Protein AF-0000000071586571 (afdb_homodimer)

Foldseek 3Di:
DPPPPDPPPPPPPPPDDDDPPPPPPPPPVCPCVVDDDPVNVPPDDDDDQDDVPHGPDPPPDWDWDADPQRWIWTAQPWIKTAHWDADPQKIAGQDIDIDDDDDPDVVSVVVVVVVNVDRNVIWGWDADPQWIWTDDPPDIDIDGDDDDDD/DPPPPDDPPPPDPPPDDPDPPPPPPPPPVPPCVVDDDPVNVPPDDDDDQDDVNHGPDPPPDWDWDADPQRWIWTAQPWIKTAHWDADPQKIAGQDIDIDDDDDPDVVSVVVVVVVNVDRNVIWGWDDDPQWIWTDDPPDIDIDGDDDDDD

InterPro domains:
  IPR005184 Domain of unknown function DUF306, Meta/HslJ [PF03724] (39-141)
  IPR038670 HslJ-like superfamily [G3DSA:2.40.128.270] (45-145)
  IPR053147 Heat shock protein HslJ-like [PTHR35535] (1-148)

Organism: Yersinia pestis (NCBI:txid632)

Nearest PDB structures (foldseek):
  2kts-assembly1_A  TM=7.369E-01  e=2.853E-09  Escherichia coli K-12
  1y9t-assembly1_A  TM=7.102E-01  e=1.178E-02  Shigella flexneri
  5agu-assembly1_B  TM=4.167E-01  e=1.429E+00  Mycobacterium tuberculosis H37Rv
  4trt-assembly1_B  TM=4.060E-01  e=4.613E+00  Deinococcus radiodurans R1 = ATCC 13939 = DSM 20539
  5agv-assembly2_A  TM=3.142E-01  e=2.361E+00  Mycobacterium tuberculosis H37Rv

Solvent-accessible surface area (backbone atoms only — not comparable to full-atom values): 17483 Å² total; per-residue (Å²): 134,83,81,76,77,83,81,81,80,80,80,79,79,78,78,80,83,81,81,76,76,74,73,72,73,74,69,64,74,72,70,70,70,74,63,52,50,70,80,77,45,48,76,35,32,26,37,57,52,23,53,68,82,43,56,72,79,68,73,69,72,33,32,44,30,25,37,79,88,37,29,33,36,35,29,48,58,29,46,36,36,33,60,39,44,79,55,96,28,29,36,30,26,80,64,62,44,61,58,88,68,87,53,67,50,62,67,35,48,53,44,42,56,48,56,52,51,42,27,44,75,38,22,42,44,47,71,56,98,52,33,37,36,41,32,55,100,85,47,38,37,36,24,36,59,52,61,78,82,125,133,83,79,78,74,84,83,81,81,81,81,79,81,80,70,81,83,85,82,77,78,73,75,75,74,74,69,65,73,72,72,70,69,75,63,53,50,71,80,78,44,47,76,34,32,25,37,55,50,23,53,69,82,43,56,73,80,69,73,67,73,33,31,44,31,25,37,78,86,37,30,34,35,34,28,46,57,31,46,36,37,33,59,38,46,79,55,96,29,30,36,30,26,80,64,63,45,63,59,89,65,86,52,68,49,60,67,33,48,53,44,44,55,48,55,51,52,42,27,44,76,38,21,40,46,47,70,56,97,51,34,37,36,40,32,54,99,85,48,41,37,37,25,36,60,52,60,80,82,126

Secondary structure (DSSP, 8-state):
-------------------------------------HHHHTTEEEEEEEETTBPP------EEEE-GGGEEEEESSSEEEEE-EEETTEEE-TT-EE-----S-HHHHHHHHHHHHHHHH-EEEEEETTEEEEE-SS-EEEEEE-----/-------------------------------------HHHHTTEEEEEEEETTBPP------EEEE-GGGEEEEESSSEEEEE-EEETTEEE-TT-EE-----S-HHHHHHHHHHHHHHHH-EEEEEETTEEEEE-SS-EEEEEE-----

pLDDT: mean 79.91, std 24.15, range [27.19, 98.75]

Structure (mmCIF, N/CA/C/O backbone):
data_AF-0000000071586571-model_v1
#
loop_
_entity.id
_entity.type
_entity.pdbx_description
1 polymer 'Heat shock protein'
#
loop_
_atom_site.group_PDB
_atom_site.id
_atom_site.type_symbol
_atom_site.label_atom_id
_atom_site.label_alt_id
_atom_site.label_comp_id
_atom_site.label_asym_id
_atom_site.label_entity_id
_atom_site.label_seq_id
_atom_site.pdbx_PDB_ins_code
_atom_site.Cartn_x
_atom_site.Cartn_y
_atom_site.Cartn_z
_atom_site.occupancy
_atom_site.B_iso_or_equiv
_atom_site.auth_seq_id
_atom_site.auth_comp_id
_atom_site.auth_asym_id
_atom_site.auth_atom_id
_atom_site.pdbx_PDB_model_num
ATOM 1 N N . MET A 1 1 ? -62.312 -12.148 -92.875 1 27.19 1 MET A N 1
ATOM 2 C CA . MET A 1 1 ? -61.469 -13.344 -92.938 1 27.19 1 MET A CA 1
ATOM 3 C C . MET A 1 1 ? -60.344 -13.281 -91.938 1 27.19 1 MET A C 1
ATOM 5 O O . MET A 1 1 ? -59.438 -12.461 -92 1 27.19 1 MET A O 1
ATOM 9 N N . ARG A 1 2 ? -60.781 -13.383 -90.688 1 35.25 2 ARG A N 1
ATOM 10 C CA . ARG A 1 2 ? -60.188 -13 -89.438 1 35.25 2 ARG A CA 1
ATOM 11 C C . ARG A 1 2 ? -59 -13.891 -89.062 1 35.25 2 ARG A C 1
ATOM 13 O O . ARG A 1 2 ? -59.156 -15.094 -88.875 1 35.25 2 ARG A O 1
ATOM 20 N N . LYS A 1 3 ? -57.812 -13.695 -89.875 1 34.44 3 LYS A N 1
ATOM 21 C CA . LYS A 1 3 ? -56.562 -14.453 -89.938 1 34.44 3 LYS A CA 1
ATOM 22 C C . LYS A 1 3 ? -56 -14.602 -88.5 1 34.44 3 LYS A C 1
ATOM 24 O O . LYS A 1 3 ? -55.781 -13.602 -87.812 1 34.44 3 LYS A O 1
ATOM 29 N N . PHE A 1 4 ? -56.344 -15.648 -87.75 1 36.56 4 PHE A N 1
ATOM 30 C CA . PHE A 1 4 ? -56.156 -16.109 -86.375 1 36.56 4 PHE A CA 1
ATOM 31 C C . PHE A 1 4 ? -54.719 -16.5 -86.125 1 36.56 4 PHE A C 1
ATOM 33 O O . PHE A 1 4 ? -54.188 -17.406 -86.75 1 36.56 4 PHE A O 1
ATOM 40 N N . VAL A 1 5 ? -53.75 -15.562 -86 1 46.38 5 VAL A N 1
ATOM 41 C CA . VAL A 1 5 ? -52.312 -15.836 -85.812 1 46.38 5 VAL A CA 1
ATOM 42 C C . VAL A 1 5 ? -52.094 -16.641 -84.5 1 46.38 5 VAL A C 1
ATOM 44 O O . VAL A 1 5 ? -52.562 -16.266 -83.438 1 46.38 5 VAL A O 1
ATOM 47 N N . PRO A 1 6 ? -51.844 -17.953 -84.625 1 44.75 6 PRO A N 1
ATOM 48 C CA . PRO A 1 6 ? -51.625 -18.906 -83.5 1 44.75 6 PRO A CA 1
ATOM 49 C C . PRO A 1 6 ? -50.5 -18.469 -82.562 1 44.75 6 PRO A C 1
ATOM 51 O O . PRO A 1 6 ? -49.562 -17.797 -83 1 44.75 6 PRO A O 1
ATOM 54 N N . VAL A 1 7 ? -50.75 -18.266 -81.188 1 45.81 7 VAL A N 1
ATOM 55 C CA . VAL A 1 7 ? -50.125 -17.891 -79.938 1 45.81 7 VAL A CA 1
ATOM 56 C C . VAL A 1 7 ? -49.156 -18.984 -79.5 1 45.81 7 VAL A C 1
ATOM 58 O O . VAL A 1 7 ? -49.594 -20.094 -79.125 1 45.81 7 VAL A O 1
ATOM 61 N N . ALA A 1 8 ? -48.031 -19.25 -80.25 1 39.94 8 ALA A N 1
ATOM 62 C CA . ALA A 1 8 ? -47.125 -20.328 -79.875 1 39.94 8 ALA A CA 1
ATOM 63 C C . ALA A 1 8 ? -46.562 -20.109 -78.5 1 39.94 8 ALA A C 1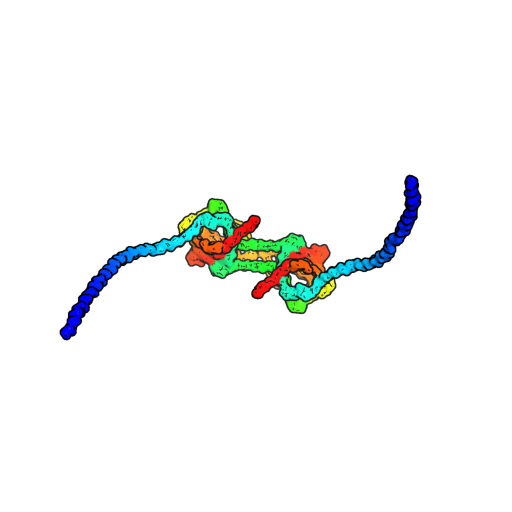
ATOM 65 O O . ALA A 1 8 ? -45.969 -19.062 -78.188 1 39.94 8 ALA A O 1
ATOM 66 N N . ILE A 1 9 ? -47.125 -20.75 -77.438 1 40.84 9 ILE A N 1
ATOM 67 C CA . ILE A 1 9 ? -46.844 -20.688 -76 1 40.84 9 ILE A CA 1
ATOM 68 C C . ILE A 1 9 ? -45.469 -21.344 -75.688 1 40.84 9 ILE A C 1
ATOM 70 O O . ILE A 1 9 ? -45.281 -22.516 -76 1 40.84 9 ILE A O 1
ATOM 74 N N . ILE A 1 10 ? -44.312 -20.641 -75.812 1 42.09 10 ILE A N 1
ATOM 75 C CA . ILE A 1 10 ? -42.938 -21.078 -75.562 1 42.09 10 ILE A CA 1
ATOM 76 C C . ILE A 1 10 ? -42.812 -21.531 -74.125 1 42.09 10 ILE A C 1
ATOM 78 O O . ILE A 1 10 ? -43.094 -20.781 -73.188 1 42.09 10 ILE A O 1
ATOM 82 N N . GLY A 1 11 ? -42.969 -22.844 -73.75 1 37.84 11 GLY A N 1
ATOM 83 C CA . GLY A 1 11 ? -42.844 -23.531 -72.5 1 37.84 11 GLY A CA 1
ATOM 84 C C . GLY A 1 11 ? -41.438 -23.422 -71.938 1 37.84 11 GLY A C 1
ATOM 85 O O . GLY A 1 11 ? -40.469 -23.875 -72.562 1 37.84 11 GLY A O 1
ATOM 86 N N . VAL A 1 12 ? -41.062 -22.328 -71.25 1 40.84 12 VAL A N 1
ATOM 87 C CA . VAL A 1 12 ? -39.75 -22.094 -70.625 1 40.84 12 VAL A CA 1
ATOM 88 C C . VAL A 1 12 ? -39.469 -23.156 -69.562 1 40.84 12 VAL A C 1
ATOM 90 O O . VAL A 1 12 ? -40.25 -23.344 -68.625 1 40.84 12 VAL A O 1
ATOM 93 N N . LEU A 1 13 ? -38.656 -24.219 -69.938 1 32.28 13 LEU A N 1
ATOM 94 C CA . LEU A 1 13 ? -38.156 -25.328 -69.125 1 32.28 13 LEU A CA 1
ATOM 95 C C . LEU A 1 13 ? -37.375 -24.812 -67.938 1 32.28 13 LEU A C 1
ATOM 97 O O . LEU A 1 13 ? -36.469 -23.984 -68.062 1 32.28 13 LEU A O 1
ATOM 101 N N . LEU A 1 14 ? -38 -24.766 -66.688 1 36.34 14 LEU A N 1
ATOM 102 C CA . LEU A 1 14 ? -37.531 -24.453 -65.375 1 36.34 14 LEU A CA 1
ATOM 103 C C . LEU A 1 14 ? -36.406 -25.422 -64.938 1 36.34 14 LEU A C 1
ATOM 105 O O . LEU A 1 14 ? -36.656 -26.625 -64.875 1 36.34 14 LEU A O 1
ATOM 109 N N . ALA A 1 15 ? -35.188 -25.344 -65.562 1 37.78 15 ALA A N 1
ATOM 110 C CA . ALA A 1 15 ? -34.094 -26.188 -65.062 1 37.78 15 ALA A CA 1
ATOM 111 C C . ALA A 1 15 ? -33.906 -26.078 -63.562 1 37.78 15 ALA A C 1
ATOM 113 O O . ALA A 1 15 ? -34.031 -25 -63 1 37.78 15 ALA A O 1
ATOM 114 N N . GLY A 1 16 ? -34.188 -27.203 -62.844 1 35.44 16 GLY A N 1
ATOM 115 C CA . GLY A 1 16 ? -34.062 -27.578 -61.438 1 35.44 16 GLY A CA 1
ATOM 116 C C . GLY A 1 16 ? -32.656 -27.422 -60.875 1 35.44 16 GLY A C 1
ATOM 117 O O . GLY A 1 16 ? -31.703 -27.797 -61.562 1 35.44 16 GLY A O 1
ATOM 118 N N . CYS A 1 17 ? -32.281 -26.297 -60.188 1 32.41 17 CYS A N 1
ATOM 119 C CA . CYS A 1 17 ? -31.062 -26 -59.438 1 32.41 17 CYS A CA 1
ATOM 120 C C . CYS A 1 17 ? -30.641 -27.188 -58.594 1 32.41 17 CYS A C 1
ATOM 122 O O . CYS A 1 17 ? -31.484 -27.922 -58.094 1 32.41 17 CYS A O 1
ATOM 124 N N . SER A 1 18 ? -29.391 -27.844 -58.906 1 33.38 18 SER A N 1
ATOM 125 C CA . SER A 1 18 ? -28.469 -28.781 -58.281 1 33.38 18 SER A CA 1
ATOM 126 C C . SER A 1 18 ? -28.344 -28.531 -56.781 1 33.38 18 SER A C 1
ATOM 128 O O . SER A 1 18 ? -28.453 -27.391 -56.312 1 33.38 18 SER A O 1
ATOM 130 N N . GLY A 1 19 ? -28.781 -29.516 -55.906 1 33.12 19 GLY A N 1
ATOM 131 C CA . GLY A 1 19 ? -28.641 -29.781 -54.5 1 33.12 19 GLY A CA 1
ATOM 132 C C . GLY A 1 19 ? -27.203 -29.641 -54 1 33.12 19 GLY A C 1
ATOM 133 O O . GLY A 1 19 ? -26.312 -30.344 -54.469 1 33.12 19 GLY A O 1
ATOM 134 N N . MET A 1 20 ? -26.672 -28.406 -53.75 1 33.75 20 MET A N 1
ATOM 135 C CA . MET A 1 20 ? -25.406 -28.203 -53.062 1 33.75 20 MET A CA 1
ATOM 136 C C . MET A 1 20 ? -25.312 -29.047 -51.812 1 33.75 20 MET A C 1
ATOM 138 O O . MET A 1 20 ? -26.219 -29.016 -50.969 1 33.75 20 MET A O 1
ATOM 142 N N . ASN A 1 21 ? -24.781 -30.281 -51.938 1 33.81 21 ASN A N 1
ATOM 143 C CA . ASN A 1 21 ? -24.359 -31.047 -50.781 1 33.81 21 ASN A CA 1
ATOM 144 C C . ASN A 1 21 ? -23.625 -30.172 -49.781 1 33.81 21 ASN A C 1
ATOM 146 O O . ASN A 1 21 ? -22.641 -29.531 -50.094 1 33.81 21 ASN A O 1
ATOM 150 N N . GLN A 1 22 ? -24.375 -29.547 -48.844 1 35.56 22 GLN A N 1
ATOM 151 C CA . GLN A 1 22 ? -23.828 -28.859 -47.688 1 35.56 22 GLN A CA 1
ATOM 152 C C . GLN A 1 22 ? -22.812 -29.734 -46.969 1 35.56 22 GLN A C 1
ATOM 154 O O . GLN A 1 22 ? -23.172 -30.797 -46.406 1 35.56 22 GLN A O 1
ATOM 159 N N . SER A 1 23 ? -21.609 -30.047 -47.594 1 39.47 23 SER A N 1
ATOM 160 C CA . SER A 1 23 ? -20.562 -30.547 -46.719 1 39.47 23 SER A CA 1
ATOM 161 C C . SER A 1 23 ? -20.562 -29.812 -45.375 1 39.47 23 SER A C 1
ATOM 163 O O . SER A 1 23 ? -20.469 -28.594 -45.312 1 39.47 23 SER A O 1
ATOM 165 N N . GLY A 1 24 ? -21.469 -30.266 -44.438 1 34.56 24 GLY A N 1
ATOM 166 C CA . GLY A 1 24 ? -21.391 -29.812 -43.062 1 34.56 24 GLY A CA 1
ATOM 167 C C . GLY A 1 24 ? -19.969 -29.781 -42.5 1 34.56 24 GLY A C 1
ATOM 168 O O . GLY A 1 24 ? -19.344 -30.828 -42.344 1 34.56 24 GLY A O 1
ATOM 169 N N . ASN A 1 25 ? -19.031 -28.984 -43.094 1 36.69 25 ASN A N 1
ATOM 170 C CA . ASN A 1 25 ? -17.797 -28.75 -42.312 1 36.69 25 ASN A CA 1
ATOM 171 C C . ASN A 1 25 ? -18.094 -28.531 -40.844 1 36.69 25 ASN A C 1
ATOM 173 O O . ASN A 1 25 ? -18.781 -27.578 -40.469 1 36.69 25 ASN A O 1
ATOM 177 N N . ASN A 1 26 ? -18.422 -29.609 -40.156 1 37.16 26 ASN A N 1
ATOM 178 C CA . ASN A 1 26 ? -18.344 -29.531 -38.688 1 37.16 26 ASN A CA 1
ATOM 179 C C . ASN A 1 26 ? -17.094 -28.781 -38.25 1 37.16 26 ASN A C 1
ATOM 181 O O . ASN A 1 26 ? -15.984 -29.328 -38.312 1 37.16 26 ASN A O 1
ATOM 185 N N . MET A 1 27 ? -16.922 -27.516 -38.594 1 37.75 27 MET A N 1
ATOM 186 C CA . MET A 1 27 ? -15.898 -26.766 -37.875 1 37.75 27 MET A CA 1
ATOM 187 C C . MET A 1 27 ? -15.992 -27.031 -36.375 1 37.75 27 MET A C 1
ATOM 189 O O . MET A 1 27 ? -16.984 -26.688 -35.75 1 37.75 27 MET A O 1
ATOM 193 N N . ASN A 1 28 ? -15.609 -28.219 -35.938 1 39.31 28 ASN A N 1
ATOM 194 C CA . ASN A 1 28 ? -15.359 -28.219 -34.5 1 39.31 28 ASN A CA 1
ATOM 195 C C . ASN A 1 28 ? -14.68 -26.938 -34.062 1 39.31 28 ASN A C 1
ATOM 197 O O . ASN A 1 28 ? -13.602 -26.594 -34.562 1 39.31 28 ASN A O 1
ATOM 201 N N . PRO A 1 29 ? -15.422 -25.984 -33.625 1 41.56 29 PRO A N 1
ATOM 202 C CA . PRO A 1 29 ? -14.641 -24.875 -33.094 1 41.56 29 PRO A CA 1
ATOM 203 C C . PRO A 1 29 ? -13.445 -25.344 -32.25 1 41.56 29 PRO A C 1
ATOM 205 O O . PRO A 1 29 ? -13.617 -26.094 -31.281 1 41.56 29 PRO A O 1
ATOM 208 N N . VAL A 1 30 ? -12.352 -25.781 -32.875 1 41.38 30 VAL A N 1
ATOM 209 C CA . VAL A 1 30 ? -11.172 -25.859 -32.031 1 41.38 30 VAL A CA 1
ATOM 210 C C . VAL A 1 30 ? -11.203 -24.719 -31 1 41.38 30 VAL A C 1
ATOM 212 O O . VAL A 1 30 ? -11.141 -23.547 -31.375 1 41.38 30 VAL A O 1
ATOM 215 N N . THR A 1 31 ? -12.141 -24.766 -30.078 1 41.47 31 THR A N 1
ATOM 216 C CA . THR A 1 31 ? -11.867 -23.859 -28.953 1 41.47 31 THR A CA 1
ATOM 217 C C . THR A 1 31 ? -10.375 -23.812 -28.656 1 41.47 31 THR A C 1
ATOM 219 O O . THR A 1 31 ? -9.789 -24.797 -28.188 1 41.47 31 THR A O 1
ATOM 222 N N . ASN A 1 32 ? -9.562 -23.469 -29.562 1 40.28 32 ASN A N 1
ATOM 223 C CA . ASN A 1 32 ? -8.172 -23.203 -29.203 1 40.28 32 ASN A CA 1
ATOM 224 C C . ASN A 1 32 ? -8.07 -22.625 -27.781 1 40.28 32 ASN A C 1
ATOM 226 O O . ASN A 1 32 ? -8.328 -21.438 -27.578 1 40.28 32 ASN A O 1
ATOM 230 N N . SER A 1 33 ? -8.719 -23.25 -26.797 1 51.31 33 SER A N 1
ATOM 231 C CA . SER A 1 33 ? -8.406 -22.828 -25.438 1 51.31 33 SER A CA 1
ATOM 232 C C . SER A 1 33 ? -6.906 -22.609 -25.266 1 51.31 33 SER A C 1
ATOM 234 O O . SER A 1 33 ? -6.156 -23.562 -25.047 1 51.31 33 SER A O 1
ATOM 236 N N . SER A 1 34 ? -6.316 -21.812 -26.062 1 62.06 34 SER A N 1
ATOM 237 C CA . SER A 1 34 ? -4.887 -21.531 -26 1 62.06 34 SER A CA 1
ATOM 238 C C . SER A 1 34 ? -4.391 -21.516 -24.547 1 62.06 34 SER A C 1
ATOM 240 O O . SER A 1 34 ? -4.84 -20.703 -23.75 1 62.06 34 SER A O 1
ATOM 242 N N . HIS A 1 35 ? -3.945 -22.719 -24.047 1 83.19 35 HIS A N 1
ATOM 243 C CA . HIS A 1 35 ? -3.311 -22.906 -22.75 1 83.19 35 HIS A CA 1
ATOM 244 C C . HIS A 1 35 ? -2.205 -21.875 -22.516 1 83.19 35 HIS A C 1
ATOM 246 O O . HIS A 1 35 ? -1.525 -21.469 -23.469 1 83.19 35 HIS A O 1
ATOM 252 N N . VAL A 1 36 ? -2.199 -21.312 -21.391 1 91.88 36 VAL A N 1
ATOM 253 C CA . VAL A 1 36 ? -1.109 -20.438 -20.969 1 91.88 36 VAL A CA 1
ATOM 254 C C . VAL A 1 36 ? 0.226 -21.156 -21.141 1 91.88 36 VAL A C 1
ATOM 256 O O . VAL A 1 36 ? 0.343 -22.359 -20.844 1 91.88 36 VAL A O 1
ATOM 259 N N . THR A 1 37 ? 1.155 -20.516 -21.797 1 94 37 THR A N 1
ATOM 260 C CA . THR A 1 37 ? 2.488 -21.078 -21.969 1 94 37 THR A CA 1
ATOM 261 C C . THR A 1 37 ? 3.498 -20.375 -21.062 1 94 37 THR A C 1
ATOM 263 O O . THR A 1 37 ? 3.205 -19.328 -20.5 1 94 37 THR A O 1
ATOM 266 N N . GLU A 1 38 ? 4.746 -21.031 -20.922 1 94.56 38 GLU A N 1
ATOM 267 C CA . GLU A 1 38 ? 5.809 -20.438 -20.109 1 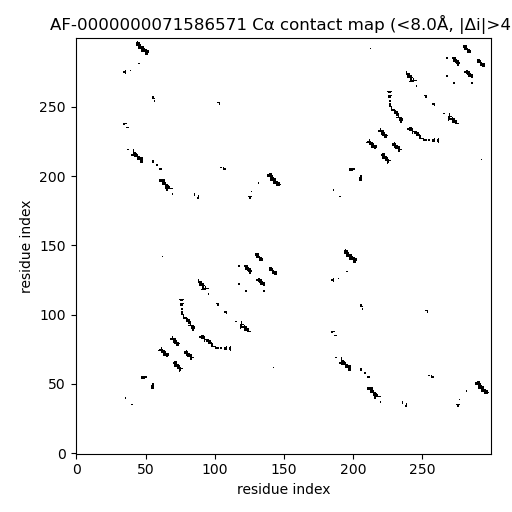94.56 38 GLU A CA 1
ATOM 268 C C . GLU A 1 38 ? 6.16 -19.047 -20.609 1 94.56 38 GLU A C 1
ATOM 270 O O . GLU A 1 38 ? 6.406 -18.141 -19.812 1 94.56 38 GLU A O 1
ATOM 275 N N . SER A 1 39 ? 6.168 -18.812 -21.969 1 94.38 39 SER A N 1
ATOM 276 C CA . SER A 1 39 ? 6.555 -17.531 -22.547 1 94.38 39 SER A CA 1
ATOM 277 C C . SER A 1 39 ? 5.59 -16.422 -22.141 1 94.38 39 SER A C 1
ATOM 279 O O . SER A 1 39 ? 5.965 -15.25 -22.094 1 94.38 39 SER A O 1
ATOM 281 N N . ASP A 1 40 ? 4.348 -16.812 -21.828 1 94.88 40 ASP A N 1
ATOM 282 C CA . ASP A 1 40 ? 3.348 -15.844 -21.406 1 94.88 40 ASP A CA 1
ATOM 283 C C . ASP A 1 40 ? 3.641 -15.32 -20.016 1 94.88 40 ASP A C 1
ATOM 285 O O . ASP A 1 40 ? 3.281 -14.188 -19.672 1 94.88 40 ASP A O 1
ATOM 289 N N . LEU A 1 41 ? 4.301 -16.094 -19.172 1 95.94 41 LEU A N 1
ATOM 290 C CA . LEU A 1 41 ? 4.5 -15.781 -17.75 1 95.94 41 LEU A CA 1
ATOM 291 C C . LEU A 1 41 ? 5.895 -15.211 -17.516 1 95.94 41 LEU A C 1
ATOM 293 O O . LEU A 1 41 ? 6.082 -14.359 -16.641 1 95.94 41 LEU A O 1
ATOM 297 N N . LEU A 1 42 ? 6.922 -15.641 -18.266 1 94.38 42 LEU A N 1
ATOM 298 C CA . LEU A 1 42 ? 8.328 -15.336 -18 1 94.38 42 LEU A CA 1
ATOM 299 C C . LEU A 1 42 ? 8.562 -13.828 -18.016 1 94.38 42 LEU A C 1
ATOM 301 O O . LEU A 1 42 ? 8.023 -13.117 -18.859 1 94.38 42 LEU A O 1
ATOM 305 N N . HIS A 1 43 ? 9.266 -13.344 -17.031 1 91.19 43 HIS A N 1
ATOM 306 C CA . HIS A 1 43 ? 9.758 -11.977 -16.906 1 91.19 43 HIS A CA 1
ATOM 307 C C . HIS A 1 43 ? 8.633 -11.023 -16.516 1 91.19 43 HIS A C 1
ATOM 309 O O . HIS A 1 43 ? 8.742 -9.812 -16.734 1 91.19 43 HIS A O 1
ATOM 315 N N . HIS A 1 44 ? 7.539 -11.57 -16.016 1 92.81 44 HIS A N 1
ATOM 316 C CA . HIS A 1 44 ? 6.441 -10.703 -15.594 1 92.81 44 HIS A CA 1
ATOM 317 C C . HIS A 1 44 ? 6.246 -10.766 -14.086 1 92.81 44 HIS A C 1
ATOM 319 O O . HIS A 1 44 ? 6.527 -11.789 -13.453 1 92.81 44 HIS A O 1
ATOM 325 N N . ASN A 1 45 ? 5.887 -9.609 -13.578 1 94.38 45 ASN A N 1
ATOM 326 C CA . ASN A 1 45 ? 5.402 -9.453 -12.211 1 94.38 45 ASN A CA 1
ATOM 327 C C . ASN A 1 45 ? 3.881 -9.32 -12.172 1 94.38 45 ASN A C 1
ATOM 329 O O . ASN A 1 45 ? 3.295 -8.602 -12.984 1 94.38 45 ASN A O 1
ATOM 333 N N . PHE A 1 46 ? 3.244 -10.117 -11.297 1 96.31 46 PHE A N 1
ATOM 334 C CA . PHE A 1 46 ? 1.802 -10.055 -11.094 1 96.31 46 PHE A CA 1
ATOM 335 C C . PHE A 1 46 ? 1.471 -9.688 -9.648 1 96.31 46 PHE A C 1
ATOM 337 O O . PHE A 1 46 ? 1.945 -10.328 -8.719 1 96.31 46 PHE A O 1
ATOM 344 N N . VAL A 1 47 ? 0.625 -8.68 -9.453 1 94.75 47 VAL A N 1
ATOM 345 C CA . VAL A 1 47 ? 0.248 -8.203 -8.117 1 94.75 47 VAL A CA 1
ATOM 346 C C . VAL A 1 47 ? -1.103 -8.797 -7.727 1 94.75 47 VAL A C 1
ATOM 348 O O . VAL A 1 47 ? -2.031 -8.836 -8.539 1 94.75 47 VAL A O 1
ATOM 351 N N . LEU A 1 48 ? -1.165 -9.289 -6.48 1 96.56 48 LEU A N 1
ATOM 352 C CA . LEU A 1 48 ? -2.357 -9.977 -5.996 1 96.56 48 LEU A CA 1
ATOM 353 C C . LEU A 1 48 ? -3.547 -9.023 -5.938 1 96.56 48 LEU A C 1
ATOM 355 O O . LEU A 1 48 ? -3.451 -7.938 -5.363 1 96.56 48 LEU A O 1
ATOM 359 N N . VAL A 1 49 ? -4.566 -9.5 -6.594 1 94.56 49 VAL A N 1
ATOM 360 C CA . VAL A 1 49 ? -5.824 -8.766 -6.551 1 94.56 49 VAL A CA 1
ATOM 361 C C . VAL A 1 49 ? -6.727 -9.352 -5.465 1 94.56 49 VAL A C 1
ATOM 363 O O . VAL A 1 49 ? -7.328 -8.609 -4.684 1 94.56 49 VAL A O 1
ATOM 366 N N . SER A 1 50 ? -6.809 -10.688 -5.391 1 96.06 50 SER A N 1
ATOM 367 C CA . SER A 1 50 ? -7.668 -11.312 -4.387 1 96.06 50 SER A CA 1
ATOM 368 C C . SER A 1 50 ? -7.312 -12.781 -4.184 1 96.06 50 SER A C 1
ATOM 370 O O . SER A 1 50 ? -6.777 -13.422 -5.086 1 96.06 50 SER A O 1
ATOM 372 N N . VAL A 1 51 ? -7.625 -13.281 -3.006 1 96.88 51 VAL A N 1
ATOM 373 C CA . VAL A 1 51 ? -7.719 -14.703 -2.693 1 96.88 51 VAL A CA 1
ATOM 374 C C . VAL A 1 51 ? -9.164 -15.062 -2.348 1 96.88 51 VAL A C 1
ATOM 376 O O . VAL A 1 51 ? -9.711 -14.578 -1.357 1 96.88 51 VAL A O 1
ATOM 379 N N . ASP A 1 52 ? -9.711 -15.867 -3.232 1 97.62 52 ASP A N 1
ATOM 380 C CA . ASP A 1 52 ? -11.102 -16.266 -3.035 1 97.62 52 ASP A CA 1
ATOM 381 C C . ASP A 1 52 ? -12.008 -15.039 -2.93 1 97.62 52 ASP A C 1
ATOM 383 O O . ASP A 1 52 ? -12.859 -14.969 -2.043 1 97.62 52 ASP A O 1
ATOM 387 N N . GLY A 1 53 ? -11.703 -14.086 -3.719 1 95 53 GLY A N 1
ATOM 388 C CA . GLY A 1 53 ? -12.516 -12.883 -3.793 1 95 53 GLY A CA 1
ATOM 389 C C . GLY A 1 53 ? -12.148 -11.844 -2.752 1 95 53 GLY A C 1
ATOM 390 O O . GLY A 1 53 ? -12.664 -10.727 -2.77 1 95 53 GLY A O 1
ATOM 391 N N . LYS A 1 54 ? -11.258 -12.133 -1.795 1 92.44 54 LYS A N 1
ATOM 392 C CA . LYS A 1 54 ? -10.852 -11.203 -0.742 1 92.44 54 LYS A CA 1
ATOM 393 C C . LYS A 1 54 ? -9.57 -10.469 -1.127 1 92.44 54 LYS A C 1
ATOM 395 O O . LYS A 1 54 ? -8.539 -11.094 -1.366 1 92.44 54 LYS A O 1
ATOM 400 N N . PRO A 1 55 ? -9.586 -9.156 -1.179 1 90.12 55 PRO A N 1
ATOM 401 C CA . PRO A 1 55 ? -8.367 -8.406 -1.475 1 90.12 55 PRO A CA 1
ATOM 402 C C . PRO A 1 55 ? -7.418 -8.328 -0.28 1 90.12 55 PRO A C 1
ATOM 404 O O . PRO A 1 55 ? -7.84 -8.516 0.863 1 90.12 55 PRO A O 1
ATOM 407 N N . PRO A 1 56 ? -6.078 -8.156 -0.629 1 86.38 56 PRO A N 1
ATOM 408 C CA . PRO A 1 56 ? -5.203 -7.859 0.504 1 86.38 56 PRO A CA 1
ATOM 409 C C . PRO A 1 56 ? -5.59 -6.574 1.229 1 86.38 56 PRO A C 1
ATOM 411 O O . PRO A 1 56 ? -6.062 -5.625 0.597 1 86.38 56 PRO A O 1
ATOM 414 N N . VAL A 1 57 ? -5.508 -6.664 2.492 1 69 57 VAL A N 1
ATOM 415 C CA . VAL A 1 57 ? -5.785 -5.457 3.26 1 69 57 VAL A CA 1
ATOM 416 C C . VAL A 1 57 ? -4.703 -4.414 2.99 1 69 57 VAL A C 1
ATOM 418 O O . VAL A 1 57 ? -3.51 -4.707 3.092 1 69 57 VAL A O 1
ATOM 421 N N . LYS A 1 58 ? -5.043 -3.447 2.232 1 59.41 58 LYS A N 1
ATOM 422 C CA . LYS A 1 58 ? -4.121 -2.332 2.041 1 59.41 58 LYS A CA 1
ATOM 423 C C . LYS A 1 58 ? -3.895 -1.577 3.348 1 59.41 58 LYS A C 1
ATOM 425 O O . LYS A 1 58 ? -4.844 -1.289 4.078 1 59.41 58 LYS A O 1
ATOM 430 N N . THR A 1 59 ? -2.768 -1.942 3.977 1 56.84 59 THR A N 1
ATOM 431 C CA . THR A 1 59 ? -2.543 -1.021 5.086 1 56.84 59 THR A CA 1
ATOM 432 C C . THR A 1 59 ? -2.709 0.426 4.625 1 56.84 59 THR A C 1
ATOM 434 O O . THR A 1 59 ? -2.129 0.833 3.617 1 56.84 59 THR A O 1
ATOM 437 N N . PRO A 1 60 ? -3.795 1.036 5.027 1 60.16 60 PRO A N 1
ATOM 438 C CA . PRO A 1 60 ? -3.947 2.436 4.621 1 60.16 60 PRO A CA 1
ATOM 439 C C . PRO A 1 60 ? -2.635 3.213 4.676 1 60.16 60 PRO A C 1
ATOM 441 O O . PRO A 1 60 ? -1.847 3.031 5.609 1 60.16 60 PRO A O 1
ATOM 444 N N . GLU A 1 61 ? -2.324 3.738 3.49 1 76.81 61 GLU A N 1
ATOM 445 C CA . GLU A 1 61 ? -1.163 4.621 3.461 1 76.81 61 GLU A CA 1
ATOM 446 C C . GLU A 1 61 ? -1.282 5.723 4.512 1 76.81 61 GLU A C 1
ATOM 448 O O . GLU A 1 61 ? -2.352 6.316 4.68 1 76.81 61 GLU A O 1
ATOM 453 N N . PRO A 1 62 ? -0.256 5.914 5.367 1 92.25 62 PRO A N 1
ATOM 454 C CA . PRO A 1 62 ? -0.326 7.035 6.305 1 92.25 62 PRO A CA 1
ATOM 455 C C . PRO A 1 62 ? -0.763 8.336 5.637 1 92.25 62 PRO A C 1
ATOM 457 O O . PRO A 1 62 ? -0.363 8.617 4.504 1 92.25 62 PRO A O 1
ATOM 460 N N . ASN A 1 63 ? -1.675 9.086 6.293 1 95.88 63 ASN A N 1
ATOM 461 C CA . ASN A 1 63 ? -2.26 10.273 5.684 1 95.88 63 ASN A CA 1
ATOM 462 C C . ASN A 1 63 ? -2.709 11.281 6.738 1 95.88 63 ASN A C 1
ATOM 464 O O . ASN A 1 63 ? -2.674 10.992 7.938 1 95.88 63 ASN A O 1
ATOM 468 N N . ILE A 1 64 ? -3.039 12.461 6.32 1 97.38 64 ILE A N 1
ATOM 469 C CA . ILE A 1 64 ? -3.723 13.492 7.094 1 97.38 64 ILE A CA 1
ATOM 470 C C . ILE A 1 64 ? -4.812 14.133 6.242 1 97.38 64 ILE A C 1
ATOM 472 O O . ILE A 1 64 ? -4.617 14.375 5.047 1 97.38 64 ILE A O 1
ATOM 476 N N . GLU A 1 65 ? -5.945 14.32 6.844 1 97 65 GLU A N 1
ATOM 477 C CA . GLU A 1 65 ? -7.09 14.938 6.18 1 97 65 GLU A CA 1
ATOM 478 C C . GLU A 1 65 ? -7.613 16.125 6.977 1 97 65 GLU A C 1
ATOM 480 O O . GLU A 1 65 ? -7.594 16.125 8.211 1 97 65 GLU A O 1
ATOM 485 N N . PHE A 1 66 ? -8.086 17.094 6.227 1 97.19 66 PHE A N 1
ATOM 486 C CA . PHE A 1 66 ? -8.695 18.266 6.828 1 97.19 66 PHE A CA 1
ATOM 487 C C . PHE A 1 66 ? -10.164 18.375 6.441 1 97.19 66 PHE A C 1
ATOM 489 O O . PHE A 1 66 ? -10.484 18.594 5.27 1 97.19 66 PHE A O 1
ATOM 496 N N . GLY A 1 67 ? -10.977 18.25 7.453 1 95.19 67 GLY A N 1
ATOM 497 C CA . GLY A 1 67 ? -12.414 18.359 7.262 1 95.19 67 GLY A CA 1
ATOM 498 C C . GLY A 1 67 ? -12.945 19.734 7.633 1 95.19 67 GLY A C 1
ATOM 499 O O . GLY A 1 67 ? -12.18 20.672 7.844 1 95.19 67 GLY A O 1
ATOM 500 N N . GLU A 1 68 ? -14.242 19.828 7.711 1 93.12 68 GLU A N 1
ATOM 501 C CA . GLU A 1 68 ? -14.898 21.094 8.062 1 93.12 68 GLU A CA 1
ATOM 502 C C . GLU A 1 68 ? -14.359 21.641 9.383 1 93.12 68 GLU A C 1
ATOM 504 O O . GLU A 1 68 ? -14.062 20.875 10.305 1 93.12 68 GLU A O 1
ATOM 509 N N . ASN A 1 69 ? -14.195 22.984 9.492 1 95.19 69 ASN A N 1
ATOM 510 C CA . ASN A 1 69 ? -13.742 23.688 10.688 1 95.19 69 ASN A CA 1
ATOM 511 C C . ASN A 1 69 ? -12.375 23.203 11.141 1 95.19 69 ASN A C 1
ATOM 513 O O . ASN A 1 69 ? -12.102 23.109 12.344 1 95.19 69 ASN A O 1
ATOM 517 N N . MET A 1 70 ? -11.609 22.641 10.273 1 96.56 70 MET A N 1
ATOM 518 C CA . MET A 1 70 ? -10.234 22.203 10.5 1 96.56 70 MET A CA 1
ATOM 519 C C . MET A 1 70 ? -10.195 20.984 11.406 1 96.56 70 MET A C 1
ATOM 521 O O . MET A 1 70 ? -9.242 20.797 12.164 1 96.56 70 MET A O 1
ATOM 525 N N . HIS A 1 71 ? -11.344 20.297 11.289 1 96.94 71 HIS A N 1
ATOM 526 C CA . HIS A 1 71 ? -11.242 18.969 11.891 1 96.94 71 HIS A CA 1
ATOM 527 C C . HIS A 1 71 ? -10.164 18.141 11.203 1 96.94 71 HIS A C 1
ATOM 529 O O . HIS A 1 71 ? -10.164 18 9.977 1 96.94 71 HIS A O 1
ATOM 535 N N . ILE A 1 72 ? -9.188 17.625 11.977 1 97.75 72 ILE A N 1
ATOM 536 C CA . ILE A 1 72 ? -8.078 16.828 11.453 1 97.75 72 ILE A CA 1
ATOM 537 C C . ILE A 1 72 ? -8.328 15.344 11.719 1 97.75 72 ILE A C 1
ATOM 539 O O . ILE A 1 72 ? -8.773 14.969 12.805 1 97.75 72 ILE A O 1
ATOM 543 N N . SER A 1 73 ? -8.102 14.562 10.703 1 97.12 73 SER A N 1
ATOM 544 C CA . SER A 1 73 ? -8.086 13.109 10.836 1 97.12 73 SER A CA 1
ATOM 545 C C . SER A 1 73 ? -6.977 12.484 9.992 1 97.12 73 SER A C 1
ATOM 547 O O . SER A 1 73 ? -6.508 13.094 9.031 1 97.12 73 SER A O 1
ATOM 549 N N . GLY A 1 74 ? -6.5 11.32 10.336 1 96.06 74 GLY A N 1
ATOM 550 C CA . GLY A 1 74 ? -5.453 10.633 9.602 1 96.06 74 GLY A CA 1
ATOM 551 C C . GLY A 1 74 ? -4.965 9.375 10.297 1 96.06 74 GLY A C 1
ATOM 552 O O . GLY A 1 74 ? -5.609 8.883 11.227 1 96.06 74 GLY A O 1
ATOM 553 N N . ALA A 1 75 ? -3.891 8.891 9.727 1 94.06 75 ALA A N 1
ATOM 554 C CA . ALA A 1 75 ? -3.332 7.672 10.297 1 94.06 75 ALA A CA 1
ATOM 555 C C . ALA A 1 75 ? -1.839 7.562 10.008 1 94.06 75 ALA A C 1
ATOM 557 O O . ALA A 1 75 ? -1.358 8.078 8.992 1 94.06 75 ALA A O 1
ATOM 558 N N . MET A 1 76 ? -1.185 7.082 10.977 1 93.38 76 MET A N 1
ATOM 559 C CA . MET A 1 76 ? 0.094 6.406 10.766 1 93.38 76 MET A CA 1
ATOM 560 C C . MET A 1 76 ? -0.058 4.895 10.906 1 93.38 76 MET A C 1
ATOM 562 O O . MET A 1 76 ? -0.648 4.242 10.047 1 93.38 76 MET A O 1
ATOM 566 N N . CYS A 1 77 ? 0.321 4.391 12.039 1 86.06 77 CYS A N 1
ATOM 567 C CA . CYS A 1 77 ? -0.187 3.082 12.438 1 86.06 77 CYS A CA 1
ATOM 568 C C . CYS A 1 77 ? -1.607 3.189 12.977 1 86.06 77 CYS A C 1
ATOM 570 O O . CYS A 1 77 ? -2.508 2.484 12.523 1 86.06 77 CYS A O 1
ATOM 572 N N . ASN A 1 78 ? -1.826 4.055 13.875 1 90.44 78 ASN A N 1
ATOM 573 C CA . ASN A 1 78 ? -3.125 4.332 14.484 1 90.44 78 ASN A CA 1
ATOM 574 C C . ASN A 1 78 ? -3.834 5.488 13.781 1 90.44 78 ASN A C 1
ATOM 576 O O . ASN A 1 78 ? -3.186 6.395 13.258 1 90.44 78 ASN A O 1
ATOM 580 N N . ARG A 1 79 ? -5.105 5.402 13.828 1 92.75 79 ARG A N 1
ATOM 581 C CA . ARG A 1 79 ? -5.898 6.551 13.391 1 92.75 79 ARG A CA 1
ATOM 582 C C . ARG A 1 79 ? -5.852 7.668 14.43 1 92.75 79 ARG A C 1
ATOM 584 O O . ARG A 1 79 ? -5.75 7.406 15.633 1 92.75 79 ARG A O 1
ATOM 591 N N . PHE A 1 80 ? -5.867 8.867 13.945 1 96.38 80 PHE A N 1
ATOM 592 C CA . PHE A 1 80 ? -5.934 10 14.859 1 96.38 80 PHE A CA 1
ATOM 593 C C . PHE A 1 80 ? -6.965 11.016 14.375 1 96.38 80 PHE A C 1
ATOM 595 O O . PHE A 1 80 ? -7.285 11.07 13.188 1 96.38 80 PHE A O 1
ATOM 602 N N . MET A 1 81 ? -7.52 11.742 15.32 1 97.62 81 MET A N 1
ATOM 603 C CA . MET A 1 81 ? -8.461 12.805 14.984 1 97.62 81 MET A CA 1
ATOM 604 C C . MET A 1 81 ? -8.469 13.883 16.062 1 97.62 81 MET A C 1
ATOM 606 O O . MET A 1 81 ? -8.164 13.602 17.234 1 97.62 81 MET A O 1
ATOM 610 N N . GLY A 1 82 ? -8.789 15.062 15.656 1 97.81 82 GLY A N 1
ATOM 611 C CA . GLY A 1 82 ? -8.883 16.188 16.578 1 97.81 82 GLY A CA 1
ATOM 612 C C . GLY A 1 82 ? -9.156 17.5 15.891 1 97.81 82 GLY A C 1
ATOM 613 O O . GLY A 1 82 ? -9.352 17.547 14.672 1 97.81 82 GLY A O 1
ATOM 614 N N . GLN A 1 83 ? -9.211 18.531 16.75 1 98.25 83 GLN A N 1
ATOM 615 C CA . GLN A 1 83 ? -9.492 19.875 16.234 1 98.25 83 GLN A CA 1
ATOM 616 C C . GLN A 1 83 ? -8.203 20.625 15.914 1 98.25 83 GLN A C 1
ATOM 618 O O . GLN A 1 83 ? -7.363 20.828 16.797 1 98.25 83 GLN A O 1
ATOM 623 N N . GLY A 1 84 ? -8.109 21 14.633 1 98.12 84 GLY A N 1
ATOM 624 C CA . GLY A 1 84 ? -6.961 21.797 14.211 1 98.12 84 GLY A CA 1
ATOM 625 C C . GLY A 1 84 ? -7.219 23.297 14.25 1 98.12 84 GLY A C 1
ATOM 626 O O . GLY A 1 84 ? -8.367 23.734 14.195 1 98.12 84 GLY A O 1
ATOM 627 N N . GLU A 1 85 ? -6.113 24.031 14.406 1 97.88 85 GLU A N 1
ATOM 628 C CA . GLU A 1 85 ? -6.086 25.484 14.258 1 97.88 85 GLU A CA 1
ATOM 629 C C . GLU A 1 85 ? -4.898 25.938 13.406 1 97.88 85 GLU A C 1
ATOM 631 O O . GLU A 1 85 ? -3.781 25.453 13.594 1 97.88 85 GLU A O 1
ATOM 636 N N . LEU A 1 86 ? -5.203 26.766 12.414 1 97.75 86 LEU A N 1
ATOM 637 C CA . LEU A 1 86 ? -4.156 27.328 11.578 1 97.75 86 LEU A CA 1
ATOM 638 C C . LEU A 1 86 ? -4.059 28.844 11.781 1 97.75 86 LEU A C 1
ATOM 640 O O . LEU A 1 86 ? -5.008 29.578 11.492 1 97.75 86 LEU A O 1
ATOM 644 N N . LYS A 1 87 ? -2.963 29.266 12.312 1 96.25 87 LYS A N 1
ATOM 645 C CA . LYS A 1 87 ? -2.703 30.688 12.539 1 96.25 87 LYS A CA 1
ATOM 646 C C . LYS A 1 87 ? -1.299 31.062 12.078 1 96.25 87 LYS A C 1
ATOM 648 O O . LYS A 1 87 ? -0.309 30.516 12.547 1 96.25 87 LYS A O 1
ATOM 653 N N . ASP A 1 88 ? -1.21 31.984 11.117 1 94.94 88 ASP A N 1
ATOM 654 C CA . ASP A 1 88 ? 0.06 32.5 10.625 1 94.94 88 ASP A CA 1
ATOM 655 C C . ASP A 1 88 ? 0.971 31.391 10.141 1 94.94 88 ASP A C 1
ATOM 657 O O . ASP A 1 88 ? 2.158 31.359 10.477 1 94.94 88 ASP A O 1
ATOM 661 N N . GLY A 1 89 ? 0.365 30.406 9.547 1 96 89 GLY A N 1
ATOM 662 C CA . GLY A 1 89 ? 1.118 29.328 8.93 1 96 89 GLY A CA 1
ATOM 663 C C . GLY A 1 89 ? 1.481 28.219 9.898 1 96 89 GLY A C 1
ATOM 664 O O . GLY A 1 89 ? 2.168 27.266 9.523 1 96 89 GLY A O 1
ATOM 665 N N . ILE A 1 90 ? 1.003 28.375 11.18 1 98 90 ILE A N 1
ATOM 666 C CA . ILE A 1 90 ? 1.281 27.375 12.195 1 98 90 ILE A CA 1
ATOM 667 C C . ILE A 1 90 ? 0.032 26.531 12.438 1 98 90 ILE A C 1
ATOM 669 O O . ILE A 1 90 ? -1.038 27.062 12.742 1 98 90 ILE A O 1
ATOM 673 N N . LEU A 1 91 ? 0.163 25.219 12.297 1 98.38 91 LEU A N 1
ATOM 674 C CA . LEU A 1 91 ? -0.911 24.266 12.555 1 98.38 91 LEU A CA 1
ATOM 675 C C . LEU A 1 91 ? -0.745 23.625 13.93 1 98.38 91 LEU A C 1
ATOM 677 O O . LEU A 1 91 ? 0.338 23.141 14.266 1 98.38 91 LEU A O 1
ATOM 681 N N . THR A 1 92 ? -1.782 23.688 14.727 1 98.44 92 THR A N 1
ATOM 682 C CA . THR A 1 92 ? -1.806 23.031 16.031 1 98.44 92 THR A CA 1
ATOM 683 C C . THR A 1 92 ? -3.045 22.156 16.172 1 98.44 92 THR A C 1
ATOM 685 O O . THR A 1 92 ? -4.062 22.406 15.523 1 98.44 92 THR A O 1
ATOM 688 N N . ALA A 1 93 ? -2.922 21.125 16.953 1 98 93 ALA A N 1
ATOM 689 C CA . ALA A 1 93 ? -4.02 20.312 17.469 1 98 93 ALA A CA 1
ATOM 690 C C . ALA A 1 93 ? -3.717 19.797 18.875 1 98 93 ALA A C 1
ATOM 692 O O . ALA A 1 93 ? -3.002 18.812 19.031 1 98 93 ALA A O 1
ATOM 693 N N . LYS A 1 94 ? -4.133 20.359 19.969 1 93.12 94 LYS A N 1
ATOM 694 C CA . LYS A 1 94 ? -3.715 20.125 21.359 1 93.12 94 LYS A CA 1
ATOM 695 C C . LYS A 1 94 ? -4.406 18.891 21.938 1 93.12 94 LYS A C 1
ATOM 697 O O . LYS A 1 94 ? -3.916 18.297 22.891 1 93.12 94 LYS A O 1
ATOM 702 N N . GLY A 1 95 ? -5.215 18.219 21.344 1 89.5 95 GLY A N 1
ATOM 703 C CA . GLY A 1 95 ? -5.922 17.078 21.891 1 89.5 95 GLY A CA 1
ATOM 704 C C . GLY A 1 95 ? -6.277 16.031 20.844 1 89.5 95 GLY A C 1
ATOM 705 O O . GLY A 1 95 ? -7.434 15.617 20.734 1 89.5 95 GLY A O 1
ATOM 706 N N . LEU A 1 96 ? -5.23 15.539 20.203 1 95.31 96 LEU A N 1
ATOM 707 C CA . LEU A 1 96 ? -5.504 14.508 19.219 1 95.31 96 LEU A CA 1
ATOM 708 C C . LEU A 1 96 ? -5.844 13.18 19.891 1 95.31 96 LEU A C 1
ATOM 710 O O . LEU A 1 96 ? -5.145 12.758 20.812 1 95.31 96 LEU A O 1
ATOM 714 N N . ALA A 1 97 ? -6.977 12.664 19.578 1 97.06 97 ALA A N 1
ATOM 715 C CA . ALA A 1 97 ? -7.336 11.305 19.984 1 97.06 97 ALA A CA 1
ATOM 716 C C . ALA A 1 97 ? -6.75 10.273 19.016 1 97.06 97 ALA A C 1
ATOM 718 O O . ALA A 1 97 ? -6.551 10.57 17.828 1 97.06 97 ALA A O 1
ATOM 719 N N . SER A 1 98 ? -6.43 9.141 19.5 1 95.19 98 SER A N 1
ATOM 720 C CA . SER A 1 98 ? -5.848 8.102 18.656 1 95.19 98 SER A CA 1
ATOM 721 C C . SER A 1 98 ? -6.301 6.715 19.094 1 95.19 98 SER A C 1
ATOM 723 O O . SER A 1 98 ? -6.539 6.477 20.281 1 95.19 98 SER A O 1
ATOM 725 N N . THR A 1 99 ? -6.457 5.84 18.156 1 90.44 99 THR A N 1
ATOM 726 C CA . THR A 1 99 ? -6.656 4.438 18.5 1 90.44 99 THR A CA 1
ATOM 727 C C . THR A 1 99 ? -5.379 3.838 19.078 1 90.44 99 THR A C 1
AT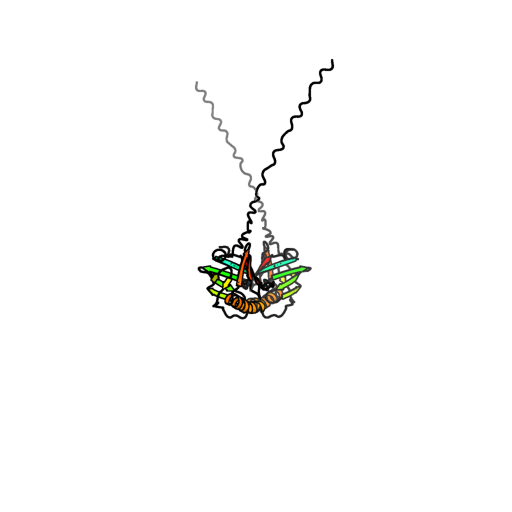OM 729 O O . THR A 1 99 ? -4.344 4.504 19.141 1 90.44 99 THR A O 1
ATOM 732 N N . ARG A 1 100 ? -5.484 2.699 19.609 1 88.81 100 ARG A N 1
ATOM 733 C CA . ARG A 1 100 ? -4.332 2.072 20.25 1 88.81 100 ARG A CA 1
ATOM 734 C C . ARG A 1 100 ? -4.07 0.687 19.656 1 88.81 100 ARG A C 1
ATOM 736 O O . ARG A 1 100 ? -4.574 -0.314 20.172 1 88.81 100 ARG A O 1
ATOM 743 N N . MET A 1 101 ? -3.402 0.688 18.609 1 81.06 101 MET A N 1
ATOM 744 C CA . MET A 1 101 ? -2.988 -0.579 18.016 1 81.06 101 MET A CA 1
ATOM 745 C C . MET A 1 101 ? -1.469 -0.658 17.906 1 81.06 101 MET A C 1
ATOM 747 O O . MET A 1 101 ? -0.792 0.369 17.844 1 81.06 101 MET A O 1
ATOM 751 N N . LEU A 1 102 ? -0.972 -1.925 18.016 1 78.88 102 LEU A N 1
ATOM 752 C CA . LEU A 1 102 ? 0.441 -2.172 17.75 1 78.88 102 LEU A CA 1
ATOM 753 C C . LEU A 1 102 ? 0.642 -2.713 16.344 1 78.88 102 LEU A C 1
ATOM 755 O O . LEU A 1 102 ? 0.172 -3.807 16.016 1 78.88 102 LEU A O 1
ATOM 759 N N . CYS A 1 103 ? 1.32 -1.898 15.539 1 73.94 103 CYS A N 1
ATOM 760 C CA . CYS A 1 103 ? 1.57 -2.324 14.172 1 73.94 103 CYS A CA 1
ATOM 761 C C . CYS A 1 103 ? 2.867 -3.119 14.07 1 73.94 103 CYS A C 1
ATOM 763 O O . CYS A 1 103 ? 3.781 -2.926 14.875 1 73.94 103 CYS A O 1
ATOM 765 N N . ALA A 1 104 ? 2.955 -3.92 13.086 1 71.25 104 ALA A N 1
ATOM 766 C CA . ALA A 1 104 ? 4.168 -4.695 12.844 1 71.25 104 ALA A CA 1
ATOM 767 C C . ALA A 1 104 ? 5.328 -3.785 12.445 1 71.25 104 ALA A C 1
ATOM 769 O O . ALA A 1 104 ? 6.488 -4.086 12.734 1 71.25 104 ALA A O 1
ATOM 770 N N . ASP A 1 105 ? 5.008 -2.74 11.781 1 75.38 105 ASP A N 1
ATOM 771 C CA . ASP A 1 105 ? 6.012 -1.775 11.344 1 75.38 105 ASP A CA 1
ATOM 772 C C . ASP A 1 105 ? 6.375 -0.812 12.469 1 75.38 105 ASP A C 1
ATOM 774 O O . ASP A 1 105 ? 5.605 0.096 12.789 1 75.38 105 ASP A O 1
ATOM 778 N N . GLU A 1 106 ? 7.52 -1.005 12.984 1 83 106 GLU A N 1
ATOM 779 C CA . GLU A 1 106 ? 7.969 -0.209 14.125 1 83 106 GLU A CA 1
ATOM 780 C C . GLU A 1 106 ? 8.023 1.274 13.773 1 83 106 GLU A C 1
ATOM 782 O O . GLU A 1 106 ? 7.77 2.129 14.625 1 83 106 GLU A O 1
ATOM 787 N N . GLN A 1 107 ? 8.328 1.576 12.539 1 87.38 107 GLN A N 1
ATOM 788 C CA . GLN A 1 107 ? 8.406 2.965 12.102 1 87.38 107 GLN A CA 1
ATOM 789 C C . GLN A 1 107 ? 7.043 3.65 12.203 1 87.38 107 GLN A C 1
ATOM 791 O O . GLN A 1 107 ? 6.953 4.797 12.648 1 87.38 107 GLN A O 1
ATOM 796 N N . LEU A 1 108 ? 6.035 2.934 11.805 1 89.19 108 LEU A N 1
ATOM 797 C CA . LEU A 1 108 ? 4.684 3.477 11.906 1 89.19 108 LEU A CA 1
ATOM 798 C C . LEU A 1 108 ? 4.301 3.713 13.367 1 89.19 108 LEU A C 1
ATOM 800 O O . LEU A 1 108 ? 3.637 4.699 13.688 1 89.19 108 LEU A O 1
ATOM 804 N N . ASN A 1 109 ? 4.711 2.832 14.242 1 89.19 109 ASN A N 1
ATOM 805 C CA . ASN A 1 109 ? 4.469 3.012 15.672 1 89.19 109 ASN A CA 1
ATOM 806 C C . ASN A 1 109 ? 5.145 4.273 16.203 1 89.19 109 ASN A C 1
ATOM 808 O O . ASN A 1 109 ? 4.543 5.031 16.969 1 89.19 109 ASN A O 1
ATOM 812 N N . GLN A 1 110 ? 6.324 4.504 15.805 1 94.44 110 GLN A N 1
ATOM 813 C CA . GLN A 1 110 ? 7.062 5.695 16.219 1 94.44 110 GLN A CA 1
ATOM 814 C C . GLN A 1 110 ? 6.402 6.961 15.68 1 94.44 110 GLN A C 1
ATOM 816 O O . GLN A 1 110 ? 6.359 7.984 16.359 1 94.44 110 GLN A O 1
ATOM 821 N N . TRP A 1 111 ? 5.895 6.848 14.469 1 96.19 111 TRP A N 1
ATOM 822 C CA . TRP A 1 111 ? 5.297 8.023 13.836 1 96.19 111 TRP A CA 1
ATOM 823 C C . TRP A 1 111 ? 3.955 8.359 14.477 1 96.19 111 TRP A C 1
ATOM 825 O O . TRP A 1 111 ? 3.488 9.5 14.398 1 96.19 111 TRP A O 1
ATOM 835 N N . ASP A 1 112 ? 3.346 7.395 15.117 1 95.06 112 ASP A N 1
ATOM 836 C CA . ASP A 1 112 ? 2.148 7.68 15.906 1 95.06 112 ASP A CA 1
ATOM 837 C C . ASP A 1 112 ? 2.441 8.703 17 1 95.06 112 ASP A C 1
ATOM 839 O O . ASP A 1 112 ? 1.698 9.672 17.156 1 95.06 112 ASP A O 1
ATOM 843 N N . ALA A 1 113 ? 3.529 8.453 17.719 1 95.88 113 ALA A N 1
ATOM 844 C CA . ALA A 1 113 ? 3.898 9.383 18.781 1 95.88 113 ALA A CA 1
ATOM 845 C C . ALA A 1 113 ? 4.336 10.727 18.203 1 95.88 113 ALA A C 1
ATOM 847 O O . ALA A 1 113 ? 3.973 11.781 18.734 1 95.88 113 ALA A O 1
ATOM 848 N N . LEU A 1 114 ? 5.051 10.695 17.172 1 97.44 114 LEU A N 1
ATOM 849 C CA . LEU A 1 114 ? 5.629 11.875 16.531 1 97.44 114 LEU A CA 1
ATOM 850 C C . LEU A 1 114 ? 4.535 12.828 16.062 1 97.44 114 LEU A C 1
ATOM 852 O O . LEU A 1 114 ? 4.605 14.031 16.328 1 97.44 114 LEU A O 1
ATOM 856 N N . ILE A 1 115 ? 3.512 12.305 15.359 1 97.56 115 ILE A N 1
ATOM 857 C CA . ILE A 1 115 ? 2.473 13.156 14.797 1 97.56 115 ILE A CA 1
ATOM 858 C C . ILE A 1 115 ? 1.706 13.852 15.922 1 97.56 115 ILE A C 1
ATOM 860 O O . ILE A 1 115 ? 1.34 15.023 15.797 1 97.56 115 ILE A O 1
ATOM 864 N N . GLY A 1 116 ? 1.455 13.102 17 1 96.94 116 GLY A N 1
ATOM 865 C CA . GLY A 1 116 ? 0.827 13.719 18.156 1 96.94 116 GLY A CA 1
ATOM 866 C C . GLY A 1 116 ? 1.653 14.836 18.75 1 96.94 116 GLY A C 1
ATOM 867 O O . GLY A 1 116 ? 1.127 15.914 19.062 1 96.94 116 GLY A O 1
ATOM 868 N N . ASP A 1 117 ? 2.91 14.617 18.906 1 96.88 117 ASP A 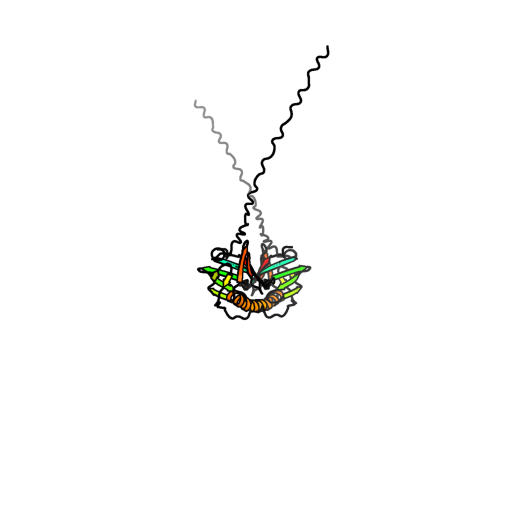N 1
ATOM 869 C CA . ASP A 1 117 ? 3.816 15.578 19.531 1 96.88 117 ASP A CA 1
ATOM 870 C C . ASP A 1 117 ? 3.922 16.859 18.703 1 96.88 117 ASP A C 1
ATOM 872 O O . ASP A 1 117 ? 3.811 17.969 19.234 1 96.88 117 ASP A O 1
ATOM 876 N N . ILE A 1 118 ? 4.117 16.688 17.406 1 97.06 118 ILE A N 1
ATOM 877 C CA . ILE A 1 118 ? 4.406 17.859 16.594 1 97.06 118 ILE A CA 1
ATOM 878 C C . ILE A 1 118 ? 3.143 18.703 16.438 1 97.06 118 ILE A C 1
ATOM 880 O O . ILE A 1 118 ? 3.209 19.938 16.406 1 97.06 118 ILE A O 1
ATOM 884 N N . LEU A 1 119 ? 1.976 18.125 16.344 1 98 119 LEU A N 1
ATOM 885 C CA . LEU A 1 119 ? 0.742 18.891 16.219 1 98 119 LEU A CA 1
ATOM 886 C C . LEU A 1 119 ? 0.357 19.531 17.547 1 98 119 LEU A C 1
ATOM 888 O O . LEU A 1 119 ? -0.239 20.609 17.562 1 98 119 LEU A O 1
ATOM 892 N N . HIS A 1 120 ? 0.71 18.859 18.625 1 97.56 120 HIS A N 1
ATOM 893 C CA . HIS A 1 120 ? 0.477 19.453 19.938 1 97.56 120 HIS A CA 1
ATOM 894 C C . HIS A 1 120 ? 1.294 20.734 20.109 1 97.56 120 HIS A C 1
ATOM 896 O O . HIS A 1 120 ? 0.774 21.75 20.578 1 97.56 120 HIS A O 1
ATOM 902 N N . SER A 1 121 ? 2.574 20.688 19.719 1 97.06 121 SER A N 1
ATOM 903 C CA . SER A 1 121 ? 3.49 21.812 19.891 1 97.06 121 SER A CA 1
ATOM 904 C C . SER A 1 121 ? 3.281 22.859 18.797 1 97.06 121 SER A C 1
ATOM 906 O O . SER A 1 121 ? 3.529 24.047 19.016 1 97.06 121 SER A O 1
ATOM 908 N N . GLY A 1 122 ? 2.848 22.406 17.656 1 98 122 GLY A N 1
ATOM 909 C CA . GLY A 1 122 ? 2.68 23.281 16.5 1 98 122 GLY A CA 1
ATOM 910 C C . GLY A 1 122 ? 3.744 23.078 15.438 1 98 122 GLY A C 1
ATOM 911 O O . GLY A 1 122 ? 4.926 22.922 15.758 1 98 122 GLY A O 1
ATOM 912 N N . VAL A 1 123 ? 3.316 23.078 14.188 1 98.12 123 VAL A N 1
ATOM 913 C CA . VAL A 1 123 ? 4.227 22.891 13.062 1 98.12 123 VAL A CA 1
ATOM 914 C C . VAL A 1 123 ? 3.963 23.969 12.008 1 98.12 123 VAL A C 1
ATOM 916 O O . VAL A 1 123 ? 2.82 24.375 11.812 1 98.12 123 VAL A O 1
ATOM 919 N N . LYS A 1 124 ? 5.055 24.438 11.422 1 98.38 124 LYS A N 1
ATOM 920 C CA . LYS A 1 124 ? 4.914 25.297 10.25 1 98.38 124 LYS A CA 1
ATOM 921 C C . LYS A 1 124 ? 4.379 24.5 9.055 1 98.38 124 LYS A C 1
ATOM 923 O O . LYS A 1 124 ? 4.828 23.391 8.789 1 98.38 124 LYS A O 1
ATOM 928 N N . VAL A 1 125 ? 3.418 25.156 8.305 1 98.31 125 VAL A N 1
ATOM 929 C CA . VAL A 1 125 ? 2.785 24.469 7.184 1 98.31 125 VAL A CA 1
ATOM 930 C C . VAL A 1 125 ? 3.016 25.266 5.898 1 98.31 125 VAL A C 1
ATOM 932 O O . VAL A 1 125 ? 2.844 26.484 5.879 1 98.31 125 VAL A O 1
ATOM 935 N N . THR A 1 126 ? 3.475 24.562 4.852 1 97.5 126 THR A N 1
ATOM 936 C CA . THR A 1 126 ? 3.494 25.109 3.5 1 97.5 126 THR A CA 1
ATOM 937 C C . THR A 1 126 ? 2.809 24.156 2.521 1 97.5 126 THR A C 1
ATOM 939 O O . THR A 1 126 ? 2.75 22.953 2.758 1 97.5 126 THR A O 1
ATOM 942 N N . LEU A 1 127 ? 2.199 24.734 1.525 1 97.31 127 LEU A N 1
ATOM 943 C CA . LEU A 1 127 ? 1.547 23.969 0.466 1 97.31 127 LEU A CA 1
ATOM 944 C C . LEU A 1 127 ? 1.952 24.484 -0.908 1 97.31 127 LEU A C 1
ATOM 946 O O . LEU A 1 127 ? 1.712 25.656 -1.229 1 97.31 127 LEU A O 1
ATOM 950 N N . ASN A 1 128 ? 2.662 23.641 -1.611 1 95.44 128 ASN A N 1
ATOM 951 C CA . ASN A 1 128 ? 3.123 23.984 -2.953 1 95.44 128 ASN A CA 1
ATOM 952 C C . ASN A 1 128 ? 2.816 22.859 -3.951 1 95.44 128 ASN A C 1
ATOM 954 O O . ASN A 1 128 ? 3.318 21.75 -3.818 1 95.44 128 ASN A O 1
ATOM 958 N N . LYS A 1 129 ? 1.953 23.172 -4.941 1 94 129 LYS A N 1
ATOM 959 C CA . LYS A 1 129 ? 1.604 22.219 -5.988 1 94 129 LYS A CA 1
ATOM 960 C C . LYS A 1 129 ? 1.143 20.891 -5.395 1 94 129 LYS A C 1
ATOM 962 O O . LYS A 1 129 ? 1.608 19.828 -5.805 1 94 129 LYS A O 1
ATOM 967 N N . GLY A 1 130 ? 0.409 20.938 -4.332 1 95.06 130 GLY A N 1
ATOM 968 C CA . GLY A 1 130 ? -0.199 19.766 -3.727 1 95.06 130 GLY A CA 1
ATOM 969 C C . GLY A 1 130 ? 0.692 19.094 -2.699 1 95.06 130 GLY A C 1
ATOM 970 O O . GLY A 1 130 ? 0.281 18.125 -2.045 1 95.06 130 GLY A O 1
ATOM 971 N N . GLN A 1 131 ? 1.907 19.594 -2.566 1 96.94 131 GLN A N 1
ATOM 972 C CA . GLN A 1 131 ? 2.791 19.047 -1.542 1 96.94 131 GLN A CA 1
ATOM 973 C C . GLN A 1 131 ? 2.652 19.812 -0.23 1 96.94 131 GLN A C 1
ATOM 975 O O . GLN A 1 131 ? 2.98 21 -0.162 1 96.94 131 GLN A O 1
ATOM 980 N N . LEU A 1 132 ? 2.193 19.141 0.747 1 98 132 LEU A N 1
ATOM 981 C CA . LEU A 1 132 ? 2.074 19.688 2.1 1 98 132 LEU A CA 1
ATOM 982 C C . LEU A 1 132 ? 3.316 19.359 2.922 1 98 132 LEU A C 1
ATOM 984 O O . LEU A 1 132 ? 3.678 18.188 3.076 1 98 132 LEU A O 1
ATOM 988 N N . THR A 1 133 ? 3.973 20.359 3.381 1 98.75 133 THR A N 1
ATOM 989 C CA . THR A 1 133 ? 5.109 20.172 4.273 1 98.75 133 THR A CA 1
ATOM 990 C C . THR A 1 133 ? 4.789 20.703 5.672 1 98.75 133 THR A C 1
ATOM 992 O O . THR A 1 133 ? 4.336 21.828 5.828 1 98.75 133 THR A O 1
ATOM 995 N N . MET A 1 134 ? 4.941 19.859 6.645 1 98.5 134 MET A N 1
ATOM 996 C CA . MET A 1 134 ? 4.82 20.203 8.062 1 98.5 134 MET A CA 1
ATOM 997 C C . MET A 1 134 ? 6.164 20.078 8.766 1 98.5 134 MET A C 1
ATOM 999 O O . MET A 1 134 ? 6.754 19 8.812 1 98.5 134 MET A O 1
ATOM 1003 N N . SER A 1 135 ? 6.633 21.219 9.289 1 98.38 135 SER A N 1
ATOM 1004 C CA . SER A 1 135 ? 7.992 21.141 9.812 1 98.38 135 SER A CA 1
ATOM 1005 C C . SER A 1 135 ? 8.117 21.938 11.117 1 98.38 135 SER A C 1
ATOM 1007 O O . SER A 1 135 ? 7.438 22.938 11.297 1 98.38 135 SER A O 1
ATOM 1009 N N . ASN A 1 136 ? 8.859 21.406 12.047 1 97.62 136 ASN A N 1
ATOM 1010 C CA . ASN A 1 136 ? 9.398 22.156 13.18 1 97.62 136 ASN A CA 1
ATOM 1011 C C . ASN A 1 136 ? 10.914 22.016 13.266 1 97.62 136 ASN A C 1
ATOM 1013 O O . ASN A 1 136 ? 11.57 21.703 12.266 1 97.62 136 ASN A O 1
ATOM 1017 N N . SER A 1 137 ? 11.531 22.359 14.367 1 96.81 137 SER A N 1
ATOM 1018 C CA . SER A 1 137 ? 12.984 22.391 14.484 1 96.81 137 SER A CA 1
ATOM 1019 C C . SER A 1 137 ? 13.57 20.984 14.453 1 96.81 137 SER A C 1
ATOM 1021 O O . SER A 1 137 ? 14.758 20.797 14.18 1 96.81 137 SER A O 1
ATOM 1023 N N . THR A 1 138 ? 12.773 20 14.648 1 97.25 138 THR A N 1
ATOM 1024 C CA . THR A 1 138 ? 13.266 18.641 14.844 1 97.25 138 THR A CA 1
ATOM 1025 C C . THR A 1 138 ? 12.852 17.734 13.688 1 97.25 138 THR A C 1
ATOM 1027 O O . THR A 1 138 ? 13.594 16.844 13.297 1 97.25 138 THR A O 1
ATOM 1030 N N . HIS A 1 139 ? 11.641 17.984 13.172 1 98.25 139 HIS A N 1
ATOM 1031 C CA . HIS A 1 139 ? 11.094 17.031 12.211 1 98.25 139 HIS A CA 1
ATOM 1032 C C . HIS A 1 139 ? 10.5 17.75 11 1 98.25 139 HIS A C 1
ATOM 1034 O O . HIS A 1 139 ? 10.094 18.906 11.102 1 98.25 139 HIS A O 1
ATOM 1040 N N . THR A 1 140 ? 10.523 17.062 9.867 1 98.69 140 THR A N 1
ATOM 1041 C CA . THR A 1 140 ? 9.82 17.469 8.656 1 98.69 140 THR A CA 1
ATOM 1042 C C . THR A 1 140 ? 8.977 16.328 8.109 1 98.69 140 THR A C 1
ATOM 1044 O O . THR A 1 140 ? 9.484 15.227 7.863 1 98.69 140 THR A O 1
ATOM 1047 N N . LEU A 1 141 ? 7.684 16.516 7.984 1 98.62 141 LEU A N 1
ATOM 1048 C CA . LEU A 1 141 ? 6.773 15.602 7.316 1 98.62 141 LEU A CA 1
ATOM 1049 C C . LEU A 1 141 ? 6.34 16.141 5.961 1 98.62 141 LEU A C 1
ATOM 1051 O O . LEU A 1 141 ? 5.941 17.312 5.852 1 98.62 141 LEU A O 1
ATOM 1055 N N . VAL A 1 142 ? 6.477 15.328 4.938 1 98.56 142 VAL A N 1
ATOM 1056 C CA . VAL A 1 142 ? 6.043 15.695 3.592 1 98.56 142 VAL A CA 1
ATOM 1057 C C . VAL A 1 142 ? 4.883 14.805 3.16 1 98.56 142 VAL A C 1
ATOM 1059 O O . VAL A 1 142 ? 4.969 13.578 3.242 1 98.56 142 VAL A O 1
ATOM 1062 N N . TYR A 1 143 ? 3.801 15.445 2.787 1 98.12 143 TYR A N 1
ATOM 1063 C CA . TYR A 1 143 ? 2.621 14.766 2.262 1 98.12 143 TYR A CA 1
ATOM 1064 C C . TYR A 1 143 ? 2.332 15.203 0.832 1 98.12 143 TYR A C 1
ATOM 1066 O O . TYR A 1 143 ? 2.715 16.297 0.423 1 98.12 143 TYR A O 1
ATOM 1074 N N . GLN A 1 144 ? 1.646 14.391 0.077 1 96.38 144 GLN A N 1
ATOM 1075 C CA . GLN A 1 144 ? 1.15 14.719 -1.256 1 96.38 144 GLN A CA 1
ATOM 1076 C C . GLN A 1 144 ? -0.373 14.648 -1.31 1 96.38 144 GLN A C 1
ATOM 1078 O O . GLN A 1 144 ? -0.97 13.672 -0.844 1 96.38 144 GLN A O 1
ATOM 1083 N N . GLN A 1 145 ? -0.913 15.742 -1.824 1 95.06 145 GLN A N 1
ATOM 1084 C CA . GLN A 1 145 ? -2.363 15.789 -1.964 1 95.06 145 GLN A CA 1
ATOM 1085 C C . GLN A 1 145 ? -2.869 14.648 -2.846 1 95.06 145 GLN A C 1
ATOM 1087 O O . GLN A 1 145 ? -2.371 14.445 -3.955 1 95.06 145 GLN A O 1
ATOM 1092 N N . LYS A 1 146 ? -3.686 13.875 -2.27 1 89 146 LYS A N 1
ATOM 1093 C CA . LYS A 1 146 ? -4.363 12.789 -2.963 1 89 146 LYS A CA 1
ATOM 1094 C C . LYS A 1 146 ? -5.828 12.695 -2.547 1 89 146 LYS A C 1
ATOM 1096 O O . LYS A 1 146 ? -6.18 11.898 -1.671 1 89 146 LYS A O 1
ATOM 1101 N N . ASP A 1 147 ? -6.656 13.422 -3.279 1 85.56 147 ASP A N 1
ATOM 1102 C CA . ASP A 1 147 ? -8.07 13.469 -2.914 1 85.56 147 ASP A CA 1
ATOM 1103 C C . ASP A 1 147 ? -8.781 12.18 -3.311 1 85.56 147 ASP A C 1
ATOM 1105 O O . ASP A 1 147 ? -8.391 11.523 -4.273 1 85.56 147 ASP A O 1
ATOM 1109 N N . TRP A 1 148 ? -9.672 11.773 -2.5 1 68.25 148 TRP A N 1
ATOM 1110 C CA . TRP A 1 148 ? -10.469 10.594 -2.826 1 68.25 148 TRP A CA 1
ATOM 1111 C C . TRP A 1 148 ? -11.281 10.82 -4.098 1 68.25 148 TRP A C 1
ATOM 1113 O O . TRP A 1 148 ? -11.836 11.906 -4.305 1 68.25 148 TRP A O 1
ATOM 1123 N N . VAL A 1 149 ? -10.898 10.211 -5.215 1 57.12 149 VAL A N 1
ATOM 1124 C CA . VAL A 1 149 ? -11.648 10.367 -6.461 1 57.12 149 VAL A CA 1
ATOM 1125 C C . VAL A 1 149 ? -13.125 10.07 -6.223 1 57.12 149 VAL A C 1
ATOM 1127 O O . VAL A 1 149 ? -13.469 9.055 -5.617 1 57.12 149 VAL A O 1
ATOM 1130 N N . ASN A 1 150 ? -14.07 10.961 -6.039 1 41.75 150 ASN A N 1
ATOM 1131 C CA . ASN A 1 150 ? -15.508 10.734 -6.086 1 41.75 150 ASN A CA 1
ATOM 1132 C C . ASN A 1 150 ? -15.914 9.969 -7.344 1 41.75 150 ASN A C 1
ATOM 1134 O O . ASN A 1 150 ? -15.344 10.188 -8.414 1 41.75 150 ASN A O 1
ATOM 1138 N N . MET B 1 1 ? 37.594 79.75 -64.312 1 28.42 1 MET B N 1
ATOM 1139 C CA . MET B 1 1 ? 37.469 80.688 -63.219 1 28.42 1 MET B CA 1
ATOM 1140 C C . MET B 1 1 ? 36.688 80.125 -62.062 1 28.42 1 MET B C 1
ATOM 1142 O O . MET B 1 1 ? 35.562 79.688 -62.219 1 28.42 1 MET B O 1
ATOM 1146 N N . ARG B 1 2 ? 37.5 79.312 -61.344 1 36.25 2 ARG B N 1
ATOM 1147 C CA . ARG B 1 2 ? 37.344 78.25 -60.344 1 36.25 2 ARG B CA 1
ATOM 1148 C C . ARG B 1 2 ? 36.75 78.75 -59.062 1 36.25 2 ARG B C 1
ATOM 1150 O O . ARG B 1 2 ? 37.375 79.562 -58.344 1 36.25 2 ARG B O 1
ATOM 1157 N N . LYS B 1 3 ? 35.375 79.25 -59.188 1 35.97 3 LYS B N 1
ATOM 1158 C CA . LYS B 1 3 ? 34.469 79.875 -58.219 1 35.97 3 LYS B CA 1
ATOM 1159 C C . LYS B 1 3 ? 34.438 79.125 -56.906 1 35.97 3 LYS B C 1
ATOM 1161 O O . LYS B 1 3 ? 34.094 77.938 -56.906 1 35.97 3 LYS B O 1
ATOM 1166 N N . PHE B 1 4 ? 35.375 79.375 -55.969 1 37.47 4 PHE B N 1
ATOM 1167 C CA . PHE B 1 4 ? 35.688 78.688 -54.688 1 37.47 4 PHE B CA 1
ATOM 1168 C C . PHE B 1 4 ? 34.594 78.938 -53.656 1 37.47 4 PHE B C 1
ATOM 1170 O O . PHE B 1 4 ? 34.375 80.062 -53.25 1 37.47 4 PHE B O 1
ATOM 1177 N N . VAL B 1 5 ? 33.406 78.312 -53.781 1 46.16 5 VAL B N 1
ATOM 1178 C CA . VAL B 1 5 ? 32.25 78.5 -52.906 1 46.16 5 VAL B CA 1
ATOM 1179 C C . VAL B 1 5 ? 32.594 78.125 -51.469 1 46.16 5 VAL B C 1
ATOM 1181 O O . VAL B 1 5 ? 33.125 77.062 -51.219 1 46.16 5 VAL B O 1
ATOM 1184 N N . PRO B 1 6 ? 32.812 79.125 -50.562 1 45.91 6 PRO B N 1
ATOM 1185 C CA . PRO B 1 6 ? 33.156 78.938 -49.156 1 45.91 6 PRO B CA 1
ATOM 1186 C C . PRO B 1 6 ? 32.188 78 -48.438 1 45.91 6 PRO B C 1
ATOM 1188 O O . PRO B 1 6 ? 31.031 77.875 -48.812 1 45.91 6 PRO B O 1
ATOM 1191 N N . VAL B 1 7 ? 32.719 76.938 -47.625 1 44.72 7 VAL B N 1
ATOM 1192 C CA . VAL B 1 7 ? 32.375 75.75 -46.844 1 44.72 7 VAL B CA 1
ATOM 1193 C C . VAL B 1 7 ? 31.781 76.188 -45.5 1 44.72 7 VAL B C 1
ATOM 1195 O O . VAL B 1 7 ? 32.469 76.812 -44.688 1 44.72 7 VAL B O 1
ATOM 1198 N N . ALA B 1 8 ? 30.547 76.75 -45.438 1 40.88 8 ALA B N 1
ATOM 1199 C CA . ALA B 1 8 ? 29.891 77.188 -44.219 1 40.88 8 ALA B CA 1
ATOM 1200 C C . ALA B 1 8 ? 29.781 76.062 -43.219 1 40.88 8 ALA B C 1
ATOM 1202 O O . ALA B 1 8 ? 29.203 75 -43.531 1 40.88 8 ALA B O 1
ATOM 1203 N N . ILE B 1 9 ? 30.719 75.875 -42.219 1 40.38 9 ILE B N 1
ATOM 1204 C CA . ILE B 1 9 ? 30.828 74.812 -41.25 1 40.38 9 ILE B CA 1
ATOM 1205 C C . ILE B 1 9 ? 29.703 74.938 -40.219 1 40.38 9 ILE B C 1
ATOM 1207 O O . ILE B 1 9 ? 29.578 75.938 -39.531 1 40.38 9 ILE B O 1
ATOM 1211 N N . ILE B 1 10 ? 28.516 74.25 -40.344 1 43.06 10 ILE B N 1
ATOM 1212 C CA . ILE B 1 10 ? 27.297 74.188 -39.562 1 43.06 10 ILE B CA 1
ATOM 1213 C C . ILE B 1 10 ? 27.609 73.5 -38.219 1 43.06 10 ILE B C 1
ATOM 1215 O O . ILE B 1 10 ? 28.094 72.375 -38.156 1 43.06 10 ILE B O 1
ATOM 1219 N N . GLY B 1 11 ? 28.031 74.312 -37.156 1 37.72 11 GLY B N 1
ATOM 1220 C CA . GLY B 1 11 ? 28.297 73.812 -35.781 1 37.72 11 GLY B CA 1
ATOM 1221 C C . GLY B 1 11 ? 27.094 73.125 -35.156 1 37.72 11 GLY B C 1
ATOM 1222 O O . GLY B 1 11 ? 26 73.688 -35.094 1 37.72 11 GLY B O 1
ATOM 1223 N N . VAL B 1 12 ? 27.047 71.75 -35.094 1 39.12 12 VAL B N 1
ATOM 1224 C CA . VAL B 1 12 ? 26.047 70.812 -34.625 1 39.12 12 VAL B CA 1
ATOM 1225 C C . VAL B 1 12 ? 25.922 70.875 -33.094 1 39.12 12 VAL B C 1
ATOM 1227 O O . VAL B 1 12 ? 26.891 70.688 -32.375 1 39.12 12 VAL B O 1
ATOM 1230 N N . LEU B 1 13 ? 25.062 71.812 -32.531 1 34.59 13 LEU B N 1
ATOM 1231 C CA . LEU B 1 13 ? 24.719 71.938 -31.125 1 34.59 13 LEU B CA 1
ATOM 1232 C C . LEU B 1 13 ? 24.203 70.625 -30.578 1 34.59 13 LEU B C 1
ATOM 1234 O O . LEU B 1 13 ? 23.266 70.062 -31.125 1 34.59 13 LEU B O 1
ATOM 1238 N N . LEU B 1 14 ? 25.047 69.812 -29.891 1 34.19 14 LEU B N 1
ATOM 1239 C CA . LEU B 1 14 ? 24.797 68.562 -29.203 1 34.19 14 LEU B CA 1
ATOM 1240 C C . LEU B 1 14 ? 23.844 68.75 -28.031 1 34.19 14 LEU B C 1
ATOM 1242 O O . LEU B 1 14 ? 24.156 69.5 -27.078 1 34.19 14 LEU B O 1
ATOM 1246 N N . ALA B 1 15 ? 22.547 68.75 -28.188 1 37.69 15 ALA B N 1
ATOM 1247 C CA . ALA B 1 15 ? 21.5 68.938 -27.188 1 37.69 15 ALA B CA 1
ATOM 1248 C C . ALA B 1 15 ? 21.453 67.688 -26.25 1 37.69 15 ALA B C 1
ATOM 1250 O O . ALA B 1 15 ? 20.641 67.688 -25.328 1 37.69 15 ALA B O 1
ATOM 1251 N N . GLY B 1 16 ? 22.312 66.75 -26.156 1 31 16 GLY B N 1
ATOM 1252 C CA . GLY B 1 16 ? 21.594 65.5 -25.812 1 31 16 GLY B CA 1
ATOM 1253 C C . GLY B 1 16 ? 20.891 65.625 -24.469 1 31 16 GLY B C 1
ATOM 1254 O O . GLY B 1 16 ? 20.906 66.688 -23.828 1 31 16 GLY B O 1
ATOM 1255 N N . CYS B 1 17 ? 21.062 64.438 -23.547 1 32.03 17 CYS B N 1
ATOM 1256 C CA . CYS B 1 17 ? 20.266 63.406 -22.891 1 32.03 17 CYS B CA 1
ATOM 1257 C C . CYS B 1 17 ? 19.906 63.812 -21.469 1 32.03 17 CYS B C 1
ATOM 1259 O O . CYS B 1 17 ? 20.781 64.25 -20.703 1 32.03 17 CYS B O 1
ATOM 1261 N N . SER B 1 18 ? 18.625 64.375 -21.203 1 34.31 18 SER B N 1
ATOM 1262 C CA . SER B 1 18 ? 17.875 64.562 -19.969 1 34.31 18 SER B CA 1
ATOM 1263 C C . SER B 1 18 ? 18.062 63.406 -19.016 1 34.31 18 SER B C 1
ATOM 1265 O O . SER B 1 18 ? 18.203 62.281 -19.438 1 34.31 18 SER B O 1
ATOM 1267 N N . GLY B 1 19 ? 18.734 63.562 -17.812 1 33.75 19 GLY B N 1
ATOM 1268 C CA . GLY B 1 19 ? 18.938 62.75 -16.609 1 33.75 19 GLY B CA 1
ATOM 1269 C C . GLY B 1 19 ? 17.641 62.219 -16.031 1 33.75 19 GLY B C 1
ATOM 1270 O O . GLY B 1 19 ? 16.75 63 -15.664 1 33.75 19 GLY B O 1
ATOM 1271 N N . MET B 1 20 ? 17.062 61.062 -16.5 1 34.16 20 MET B N 1
ATOM 1272 C CA . MET B 1 20 ? 15.945 60.312 -15.922 1 34.16 20 MET B CA 1
ATOM 1273 C C . MET B 1 20 ? 16.172 60.062 -14.438 1 34.16 20 MET B C 1
ATOM 1275 O O . MET B 1 20 ? 17.234 59.562 -14.047 1 34.16 20 MET B O 1
ATOM 1279 N N . ASN B 1 21 ? 15.703 60.969 -13.609 1 34.03 21 ASN B N 1
ATOM 1280 C CA . ASN B 1 21 ? 15.586 60.688 -12.188 1 34.03 21 ASN B CA 1
ATOM 1281 C C . ASN B 1 21 ? 15.031 59.281 -11.938 1 34.03 21 ASN B C 1
ATOM 1283 O O . ASN B 1 21 ? 13.945 58.938 -12.414 1 34.03 21 ASN B O 1
ATOM 1287 N N . GLN B 1 22 ? 15.906 58.219 -11.852 1 35.56 22 GLN B N 1
ATOM 1288 C CA . GLN B 1 22 ? 15.578 56.875 -11.438 1 35.56 22 GLN B CA 1
ATOM 1289 C C . GLN B 1 22 ? 14.805 56.875 -10.117 1 35.56 22 GLN B C 1
ATOM 1291 O O . GLN B 1 22 ? 15.336 57.281 -9.086 1 35.56 22 GLN B O 1
ATOM 1296 N N . SER B 1 23 ? 13.539 57.406 -10.07 1 39.66 23 SER B N 1
ATOM 1297 C CA . SER B 1 23 ? 12.742 57 -8.914 1 39.66 23 SER B CA 1
ATOM 1298 C C . SER B 1 23 ? 12.93 55.531 -8.578 1 39.66 23 SER B C 1
ATOM 1300 O O . SER B 1 23 ? 12.703 54.656 -9.422 1 39.66 23 SER B O 1
ATOM 1302 N N . GLY B 1 24 ? 14.008 55.219 -7.805 1 34.59 24 GLY B N 1
ATOM 1303 C CA . GLY B 1 24 ? 14.188 53.875 -7.23 1 34.59 24 GLY B CA 1
ATOM 1304 C C . GLY B 1 24 ? 12.922 53.344 -6.594 1 34.59 24 GLY B C 1
ATOM 1305 O O . GLY B 1 24 ? 12.469 53.844 -5.566 1 34.59 24 GLY B O 1
ATOM 1306 N N . ASN B 1 25 ? 11.781 53.188 -7.336 1 36.94 25 ASN B N 1
ATOM 1307 C CA . ASN B 1 25 ? 10.734 52.344 -6.746 1 36.94 25 ASN B CA 1
ATOM 1308 C C . ASN B 1 25 ? 11.312 51.094 -6.074 1 36.94 25 ASN B C 1
ATOM 1310 O O . ASN B 1 25 ? 11.93 50.281 -6.734 1 36.94 25 ASN B O 1
ATOM 1314 N N . ASN B 1 26 ? 11.891 51.281 -4.898 1 37.31 26 ASN B N 1
ATOM 1315 C CA . ASN B 1 26 ? 12.125 50.125 -4.055 1 37.31 26 ASN B CA 1
ATOM 1316 C C . ASN B 1 26 ? 10.938 49.156 -4.059 1 37.31 26 ASN B C 1
ATOM 1318 O O . ASN B 1 26 ? 9.906 49.469 -3.447 1 37.31 26 ASN B O 1
ATOM 1322 N N . MET B 1 27 ? 10.531 48.625 -5.211 1 38.22 27 MET B N 1
ATOM 1323 C CA . MET B 1 27 ? 9.617 47.469 -5.117 1 38.22 27 MET B CA 1
ATOM 1324 C C . MET B 1 27 ? 10.078 46.5 -4.035 1 38.22 27 MET B C 1
ATOM 1326 O O . MET B 1 27 ? 11.156 45.906 -4.133 1 38.22 27 MET B O 1
ATOM 1330 N N . ASN B 1 28 ? 9.922 46.875 -2.779 1 39.25 28 ASN B N 1
ATOM 1331 C CA . ASN B 1 28 ? 10.016 45.75 -1.855 1 39.25 28 ASN B CA 1
ATOM 1332 C C . ASN B 1 28 ? 9.328 44.5 -2.416 1 39.25 28 ASN B C 1
ATOM 1334 O O . ASN B 1 28 ? 8.133 44.531 -2.719 1 39.25 28 ASN B O 1
ATOM 1338 N N . PRO B 1 29 ? 10.031 43.688 -3.068 1 41.72 29 PRO B N 1
ATOM 1339 C CA . PRO B 1 29 ? 9.297 42.469 -3.412 1 41.72 29 PRO B CA 1
ATOM 1340 C C . PRO B 1 29 ? 8.383 42 -2.285 1 41.72 29 PRO B C 1
ATOM 1342 O O . PRO B 1 29 ? 8.844 41.75 -1.169 1 41.72 29 PRO B O 1
ATOM 1345 N N . VAL B 1 30 ? 7.207 42.594 -2.084 1 41.34 30 VAL B N 1
ATOM 1346 C CA . VAL B 1 30 ? 6.273 41.812 -1.259 1 41.34 30 VAL B CA 1
ATOM 1347 C C . VAL B 1 30 ? 6.457 40.344 -1.519 1 41.34 30 VAL B C 1
ATOM 1349 O O . VAL B 1 30 ? 6.219 39.844 -2.629 1 41.34 30 VAL B O 1
ATOM 1352 N N . THR B 1 31 ? 7.582 39.781 -1.118 1 41.34 31 THR B N 1
ATOM 1353 C CA . THR B 1 31 ? 7.52 38.312 -1.062 1 41.34 31 THR B CA 1
ATOM 1354 C C . THR B 1 31 ? 6.141 37.844 -0.607 1 41.34 31 THR B C 1
ATOM 1356 O O . THR B 1 31 ? 5.762 38.031 0.55 1 41.34 31 THR B O 1
ATOM 1359 N N . ASN B 1 32 ? 5.117 38.219 -1.244 1 40.69 32 ASN B N 1
ATOM 1360 C CA . ASN B 1 32 ? 3.846 37.562 -0.938 1 40.69 32 ASN B CA 1
ATOM 1361 C C . ASN B 1 32 ? 4.039 36.094 -0.531 1 40.69 32 ASN B C 1
ATOM 1363 O O . ASN B 1 32 ? 4.211 35.219 -1.387 1 40.69 32 ASN B O 1
ATOM 1367 N N . SER B 1 33 ? 4.984 35.844 0.368 1 51.06 33 SER B N 1
ATOM 1368 C CA . SER B 1 33 ? 4.977 34.469 0.912 1 51.06 33 SER B CA 1
ATOM 1369 C C . SER B 1 33 ? 3.559 34.031 1.234 1 51.06 33 SER B C 1
ATOM 1371 O O . SER B 1 33 ? 3.02 34.344 2.293 1 51.06 33 SER B O 1
ATOM 1373 N N . SER B 1 34 ? 2.674 34.094 0.311 1 61.75 34 SER B N 1
ATOM 1374 C CA . SER B 1 34 ? 1.288 33.656 0.495 1 61.75 34 SER B CA 1
ATOM 1375 C C . SER B 1 34 ? 1.19 32.469 1.446 1 61.75 34 SER B C 1
ATOM 1377 O O . SER B 1 34 ? 1.732 31.406 1.168 1 61.75 34 SER B O 1
ATOM 1379 N N . HIS B 1 35 ? 1.061 32.781 2.787 1 83.25 35 HIS B N 1
ATOM 1380 C CA . HIS B 1 35 ? 0.825 3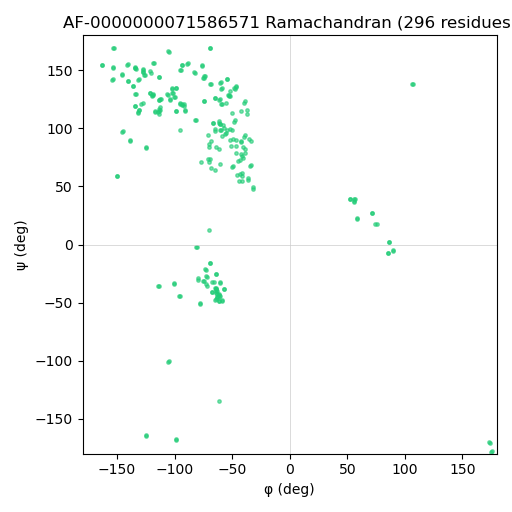1.812 3.854 1 83.25 35 HIS B CA 1
ATOM 1381 C C . HIS B 1 35 ? -0.313 30.859 3.496 1 83.25 35 HIS B C 1
ATOM 1383 O O . HIS B 1 35 ? -1.268 31.266 2.82 1 83.25 35 HIS B O 1
ATOM 1389 N N . VAL B 1 36 ? -0.116 29.641 3.721 1 92 36 VAL B N 1
ATOM 1390 C CA . VAL B 1 36 ? -1.162 28.641 3.58 1 92 36 VAL B CA 1
ATOM 1391 C C . VAL B 1 36 ? -2.387 29.047 4.398 1 92 36 VAL B C 1
ATOM 1393 O O . VAL B 1 36 ? -2.254 29.531 5.52 1 92 36 VAL B O 1
ATOM 1396 N N . THR B 1 37 ? -3.533 29.047 3.775 1 94.19 37 THR B N 1
ATOM 1397 C CA . THR B 1 37 ? -4.777 29.359 4.473 1 94.19 37 THR B CA 1
ATOM 1398 C C . THR B 1 37 ? -5.594 28.094 4.715 1 94.19 37 THR B C 1
ATOM 1400 O O . THR B 1 37 ? -5.309 27.047 4.137 1 94.19 37 THR B O 1
ATOM 1403 N N . GLU B 1 38 ? -6.652 28.219 5.641 1 94.75 38 GLU B N 1
ATOM 1404 C CA . GLU B 1 38 ? -7.535 27.078 5.922 1 94.75 38 GLU B CA 1
ATOM 1405 C C . GLU B 1 38 ? -8.195 26.562 4.645 1 94.75 38 GLU B C 1
ATOM 1407 O O . GLU B 1 38 ? -8.344 25.359 4.465 1 94.75 38 GLU B O 1
ATOM 1412 N N . SER B 1 39 ? -8.594 27.469 3.699 1 94.5 39 SER B N 1
ATOM 1413 C CA . SER B 1 39 ? -9.289 27.094 2.477 1 94.5 39 SER B CA 1
ATOM 1414 C C . SER B 1 39 ? -8.414 26.234 1.582 1 94.5 39 SER B C 1
ATOM 1416 O O . SER B 1 39 ? -8.93 25.422 0.802 1 94.5 39 SER B O 1
ATOM 1418 N N . ASP B 1 40 ? -7.094 26.375 1.736 1 95.06 40 ASP B N 1
ATOM 1419 C CA . ASP B 1 40 ? -6.164 25.578 0.945 1 95.06 40 ASP B CA 1
ATOM 1420 C C . ASP B 1 40 ? -6.145 24.125 1.419 1 95.06 40 ASP B C 1
ATOM 1422 O O . ASP B 1 40 ? -5.867 23.219 0.637 1 95.06 40 ASP B O 1
ATOM 1426 N N . LEU B 1 41 ? -6.453 23.859 2.67 1 96.06 41 LEU B N 1
ATOM 1427 C CA . LEU B 1 41 ? -6.312 22.547 3.285 1 96.06 41 LEU B CA 1
ATOM 1428 C C . LEU B 1 41 ? -7.656 21.828 3.354 1 96.06 41 LEU B C 1
ATOM 1430 O O . LEU B 1 41 ? -7.719 20.594 3.242 1 96.06 41 LEU B O 1
ATOM 1434 N N . LEU B 1 42 ? -8.773 22.547 3.551 1 94.56 42 LEU B N 1
ATOM 1435 C CA . LEU B 1 42 ? -10.086 21.969 3.832 1 94.56 42 LEU B CA 1
ATOM 1436 C C . LEU B 1 42 ? -10.516 21.031 2.715 1 94.56 42 LEU B C 1
ATOM 1438 O O . LEU B 1 42 ? -10.32 21.328 1.534 1 94.56 42 LEU B O 1
ATOM 1442 N N . HIS B 1 43 ? -11.008 19.891 3.082 1 91.38 43 HIS B N 1
ATOM 1443 C CA . HIS B 1 43 ? -11.633 18.875 2.227 1 91.38 43 HIS B CA 1
ATOM 1444 C C . HIS B 1 43 ? -10.586 18.125 1.405 1 91.38 43 HIS B C 1
ATOM 1446 O O . HIS B 1 43 ? -10.914 17.547 0.369 1 91.38 43 HIS B O 1
ATOM 1452 N N . HIS B 1 44 ? -9.336 18.203 1.807 1 92.88 44 HIS B N 1
ATOM 1453 C CA . HIS B 1 44 ? -8.297 17.484 1.082 1 92.88 44 HIS B CA 1
ATOM 1454 C C . HIS B 1 44 ? -7.699 16.375 1.935 1 92.88 44 HIS B C 1
ATOM 1456 O O . HIS B 1 44 ? -7.66 16.484 3.162 1 92.88 44 HIS B O 1
ATOM 1462 N N . ASN B 1 45 ? -7.379 15.32 1.234 1 94.38 45 ASN B N 1
ATOM 1463 C CA . ASN B 1 45 ? -6.574 14.219 1.765 1 94.38 45 ASN B CA 1
ATOM 1464 C C . ASN B 1 45 ? -5.129 14.297 1.278 1 94.38 45 ASN B C 1
ATOM 1466 O O . ASN B 1 45 ? -4.879 14.57 0.102 1 94.38 45 ASN B O 1
ATOM 1470 N N . PHE B 1 46 ? -4.184 14.188 2.225 1 96.38 46 PHE B N 1
ATOM 1471 C CA . PHE B 1 46 ? -2.76 14.18 1.906 1 96.38 46 PHE B CA 1
ATOM 1472 C C . PHE B 1 46 ? -2.115 12.875 2.354 1 96.38 46 PHE B C 1
ATOM 1474 O O . PHE B 1 46 ? -2.229 12.484 3.518 1 96.38 46 PHE B O 1
ATOM 1481 N N . VAL B 1 47 ? -1.396 12.203 1.452 1 94.62 47 VAL B N 1
ATOM 1482 C CA . VAL B 1 47 ? -0.751 10.93 1.742 1 94.62 47 VAL B CA 1
ATOM 1483 C C . VAL B 1 47 ? 0.724 11.156 2.066 1 94.62 47 VAL B C 1
ATOM 1485 O O . VAL B 1 47 ? 1.403 11.922 1.385 1 94.62 47 VAL B O 1
ATOM 1488 N N . LEU B 1 48 ? 1.178 10.492 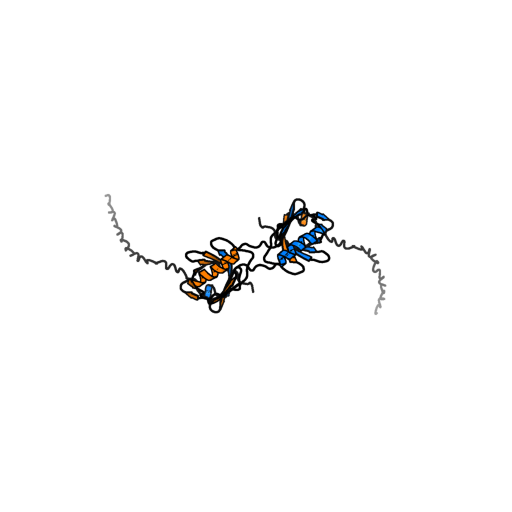3.127 1 96.62 48 LEU B N 1
ATOM 1489 C CA . LEU B 1 48 ? 2.539 10.688 3.611 1 96.62 48 LEU B CA 1
ATOM 1490 C C . LEU B 1 48 ? 3.557 10.211 2.582 1 96.62 48 LEU B C 1
ATOM 1492 O O . LEU B 1 48 ? 3.467 9.078 2.096 1 96.62 48 LEU B O 1
ATOM 1496 N N . VAL B 1 49 ? 4.418 11.141 2.299 1 94.69 49 VAL B N 1
ATOM 1497 C CA . VAL B 1 49 ? 5.527 10.812 1.411 1 94.69 49 VAL B CA 1
ATOM 1498 C C . VAL B 1 49 ? 6.758 10.438 2.236 1 94.69 49 VAL B C 1
ATOM 1500 O O . VAL B 1 49 ? 7.434 9.445 1.943 1 94.69 49 VAL B O 1
ATOM 1503 N N . SER B 1 50 ? 7.039 11.227 3.307 1 96.19 50 SER B N 1
ATOM 1504 C CA . SER B 1 50 ? 8.211 10.93 4.125 1 96.19 50 SER B CA 1
ATOM 1505 C C . SER B 1 50 ? 8.133 11.625 5.48 1 96.19 50 SER B C 1
ATOM 1507 O O . SER B 1 50 ? 7.477 12.664 5.613 1 96.19 50 SER B O 1
ATOM 1509 N N . VAL B 1 51 ? 8.805 11.055 6.465 1 96.94 51 VAL B N 1
ATOM 1510 C CA . VAL B 1 51 ? 9.172 11.695 7.723 1 96.94 51 VAL B CA 1
ATOM 1511 C C . VAL B 1 51 ? 10.695 11.836 7.812 1 96.94 51 VAL B C 1
ATOM 1513 O O . VAL B 1 51 ? 11.414 10.828 7.848 1 96.94 51 VAL B O 1
ATOM 1516 N N . ASP B 1 52 ? 11.094 13.086 7.77 1 97.69 52 ASP B N 1
ATOM 1517 C CA . ASP B 1 52 ? 12.531 13.352 7.816 1 97.69 52 ASP B CA 1
ATOM 1518 C C . ASP B 1 52 ? 13.258 12.633 6.684 1 97.69 52 ASP B C 1
ATOM 1520 O O . ASP B 1 52 ? 14.297 12.008 6.902 1 97.69 52 ASP B O 1
ATOM 1524 N N . GLY B 1 53 ? 12.633 12.625 5.582 1 95.12 53 GLY B N 1
ATOM 1525 C CA . GLY B 1 53 ? 13.219 12.047 4.383 1 95.12 53 GLY B CA 1
ATOM 1526 C C . GLY B 1 53 ? 12.992 10.547 4.266 1 95.12 53 GLY B C 1
ATOM 1527 O O . GLY B 1 53 ? 13.328 9.938 3.248 1 95.12 53 GLY B O 1
ATOM 1528 N N . LYS B 1 54 ? 12.438 9.867 5.266 1 92.38 54 LYS B N 1
ATOM 1529 C CA . LYS B 1 54 ? 12.195 8.43 5.258 1 92.38 54 LYS B CA 1
ATOM 1530 C C . LYS B 1 54 ? 10.773 8.109 4.812 1 92.38 54 LYS B C 1
ATOM 1532 O O . LYS B 1 54 ? 9.805 8.547 5.441 1 92.38 54 LYS B O 1
ATOM 1537 N N . PRO B 1 55 ? 10.594 7.348 3.75 1 90.12 55 PRO B N 1
ATOM 1538 C CA . PRO B 1 55 ? 9.242 6.965 3.328 1 90.12 55 PRO B CA 1
ATOM 1539 C C . PRO B 1 55 ? 8.641 5.867 4.199 1 90.12 55 PRO B C 1
ATOM 1541 O O . PRO B 1 55 ? 9.375 5.145 4.879 1 90.12 55 PRO B O 1
ATOM 1544 N N . PRO B 1 56 ? 7.246 5.871 4.234 1 86.31 56 PRO B N 1
ATOM 1545 C CA . PRO B 1 56 ? 6.664 4.691 4.875 1 86.31 56 PRO B CA 1
ATOM 1546 C C . PRO B 1 56 ? 7.047 3.389 4.176 1 86.31 56 PRO B C 1
ATOM 1548 O O . PRO B 1 56 ? 7.203 3.363 2.955 1 86.31 56 PRO B O 1
ATOM 1551 N N . VAL B 1 57 ? 7.305 2.455 4.98 1 69.25 57 VAL B N 1
ATOM 1552 C CA . VAL B 1 57 ? 7.598 1.151 4.395 1 69.25 57 VAL B CA 1
ATOM 1553 C C . VAL B 1 57 ? 6.352 0.598 3.713 1 69.25 57 VAL B C 1
ATOM 1555 O O . VAL B 1 57 ? 5.277 0.543 4.32 1 69.25 57 VAL B O 1
ATOM 1558 N N . LYS B 1 58 ? 6.352 0.656 2.424 1 59.34 58 LYS B N 1
ATOM 1559 C CA . LYS B 1 58 ? 5.266 0.015 1.686 1 59.34 58 LYS B CA 1
ATOM 1560 C C . LYS B 1 58 ? 5.293 -1.499 1.874 1 59.34 58 LYS B C 1
ATOM 1562 O O . LYS B 1 58 ? 6.355 -2.121 1.796 1 59.34 58 LYS B O 1
ATOM 1567 N N . THR B 1 59 ? 4.414 -1.913 2.797 1 57 59 THR B N 1
ATOM 1568 C CA . THR B 1 59 ? 4.367 -3.369 2.73 1 57 59 THR B CA 1
ATOM 1569 C C . THR B 1 59 ? 4.215 -3.84 1.286 1 57 59 THR B C 1
ATOM 1571 O O . THR B 1 59 ? 3.344 -3.357 0.56 1 57 59 THR B O 1
ATOM 1574 N N . PRO B 1 60 ? 5.285 -4.355 0.723 1 60.28 60 PRO B N 1
ATOM 1575 C CA . PRO B 1 60 ? 5.137 -4.836 -0.653 1 60.28 60 PRO B CA 1
ATOM 1576 C C . PRO B 1 60 ? 3.799 -5.527 -0.897 1 60.28 60 PRO B C 1
ATOM 1578 O O . PRO B 1 60 ? 3.311 -6.258 -0.033 1 60.28 60 PRO B O 1
ATOM 1581 N N . GLU B 1 61 ? 3.127 -4.941 -1.905 1 76.81 61 GLU B N 1
ATOM 1582 C CA . GLU B 1 61 ? 1.901 -5.617 -2.32 1 76.81 61 GLU B CA 1
ATOM 1583 C C . GLU B 1 61 ? 2.158 -7.094 -2.615 1 76.81 61 GLU B C 1
ATOM 1585 O O . GLU B 1 61 ? 3.148 -7.438 -3.262 1 76.81 61 GLU B O 1
ATOM 1590 N N . PRO B 1 62 ? 1.38 -8.016 -2.012 1 92.38 62 PRO B N 1
ATOM 1591 C CA . PRO B 1 62 ? 1.564 -9.43 -2.369 1 92.38 62 PRO B CA 1
ATOM 159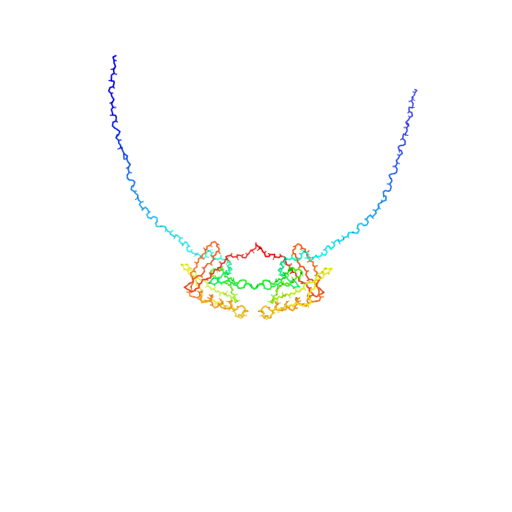2 C C . PRO B 1 62 ? 1.636 -9.648 -3.877 1 92.38 62 PRO B C 1
ATOM 1594 O O . PRO B 1 62 ? 0.91 -9 -4.637 1 92.38 62 PRO B O 1
ATOM 1597 N N . ASN B 1 63 ? 2.598 -10.484 -4.332 1 95.75 63 ASN B N 1
ATOM 1598 C CA . ASN B 1 63 ? 2.838 -10.664 -5.758 1 95.75 63 ASN B CA 1
ATOM 1599 C C . ASN B 1 63 ? 3.428 -12.039 -6.062 1 95.75 63 ASN B C 1
ATOM 1601 O O . ASN B 1 63 ? 3.754 -12.797 -5.145 1 95.75 63 ASN B O 1
ATOM 1605 N N . ILE B 1 64 ? 3.479 -12.391 -7.309 1 97.38 64 ILE B N 1
ATOM 1606 C CA . ILE B 1 64 ? 4.207 -13.531 -7.848 1 97.38 64 ILE B CA 1
ATOM 1607 C C . ILE B 1 64 ? 4.938 -13.117 -9.125 1 97.38 64 ILE B C 1
ATOM 1609 O O . ILE B 1 64 ? 4.398 -12.367 -9.938 1 97.38 64 ILE B O 1
ATOM 1613 N N . GLU B 1 65 ? 6.16 -13.555 -9.219 1 96.94 65 GLU B N 1
ATOM 1614 C CA . GLU B 1 65 ? 7 -13.258 -10.383 1 96.94 65 GLU B CA 1
ATOM 1615 C C . GLU B 1 65 ? 7.562 -14.539 -10.992 1 96.94 65 GLU B C 1
ATOM 1617 O O . GLU B 1 65 ? 7.871 -15.492 -10.281 1 96.94 65 GLU B O 1
ATOM 1622 N N . PHE B 1 66 ? 7.684 -14.477 -12.305 1 97.19 66 PHE B N 1
ATOM 1623 C CA . PHE B 1 66 ? 8.273 -15.586 -13.039 1 97.19 66 PHE B CA 1
ATOM 1624 C C . PHE B 1 66 ? 9.555 -15.148 -13.734 1 97.19 66 PHE B C 1
ATOM 1626 O O . PHE B 1 66 ? 9.523 -14.328 -14.656 1 97.19 66 PHE B O 1
ATOM 1633 N N . GLY B 1 67 ? 10.625 -15.734 -13.266 1 95.12 67 GLY B N 1
ATOM 1634 C CA . GLY B 1 67 ? 11.93 -15.461 -13.852 1 95.12 67 GLY B CA 1
ATOM 1635 C C . GLY B 1 67 ? 12.367 -16.516 -14.844 1 95.12 67 GLY B C 1
ATOM 1636 O O . GLY B 1 67 ? 11.57 -17.359 -15.258 1 95.12 67 GLY B O 1
ATOM 1637 N N . GLU B 1 68 ? 13.625 -16.469 -15.211 1 93 68 GLU B N 1
ATOM 1638 C CA . GLU B 1 68 ? 14.18 -17.422 -16.156 1 93 68 GLU B CA 1
ATOM 1639 C C . GLU B 1 68 ? 13.945 -18.859 -15.695 1 93 68 GLU B C 1
ATOM 1641 O O . GLU B 1 68 ? 14 -19.156 -14.5 1 93 68 GLU B O 1
ATOM 1646 N N . ASN B 1 69 ? 13.648 -19.797 -16.641 1 95.19 69 ASN B N 1
ATOM 1647 C CA . ASN B 1 69 ? 13.445 -21.219 -16.391 1 95.19 69 ASN B CA 1
ATOM 1648 C C . ASN B 1 69 ? 12.32 -21.453 -15.398 1 95.19 69 ASN B C 1
ATOM 1650 O O . ASN B 1 69 ? 12.398 -22.375 -14.57 1 95.19 69 ASN B O 1
ATOM 1654 N N . MET B 1 70 ? 11.43 -20.531 -15.242 1 96.56 70 MET B N 1
ATOM 1655 C CA . MET B 1 70 ? 10.227 -20.625 -14.414 1 96.56 70 MET B CA 1
ATOM 1656 C C . MET B 1 70 ? 10.594 -20.594 -12.938 1 96.56 70 MET B C 1
ATOM 1658 O O . MET B 1 70 ? 9.898 -21.188 -12.109 1 96.56 70 MET B O 1
ATOM 1662 N N . HIS B 1 71 ? 11.742 -19.938 -12.758 1 96.94 71 HIS B N 1
ATOM 1663 C CA . HIS B 1 71 ? 11.977 -19.609 -11.359 1 96.94 71 HIS B CA 1
ATOM 1664 C C . HIS B 1 71 ? 10.867 -18.703 -10.82 1 96.94 71 HIS B C 1
ATOM 1666 O O . HIS B 1 71 ? 10.555 -17.672 -11.414 1 96.94 71 HIS B O 1
ATOM 1672 N N . ILE B 1 72 ? 10.211 -19.109 -9.719 1 97.69 72 ILE B N 1
ATOM 1673 C CA . ILE B 1 72 ? 9.109 -18.375 -9.109 1 97.69 72 ILE B CA 1
ATOM 1674 C C . ILE B 1 72 ? 9.617 -17.625 -7.871 1 97.69 72 ILE B C 1
ATOM 1676 O O . ILE B 1 72 ? 10.383 -18.172 -7.078 1 97.69 72 ILE B O 1
ATOM 1680 N N . SER B 1 73 ? 9.219 -16.391 -7.77 1 97.12 73 SER B N 1
ATOM 1681 C CA . SER B 1 73 ? 9.422 -15.602 -6.559 1 97.12 73 SER B CA 1
ATOM 1682 C C . SER B 1 73 ? 8.219 -14.719 -6.27 1 97.12 73 SER B C 1
ATOM 1684 O O . SER B 1 73 ? 7.43 -14.414 -7.168 1 97.12 73 SER B O 1
ATOM 1686 N N . GLY B 1 74 ? 8 -14.352 -5.047 1 96.06 74 GLY B N 1
ATOM 1687 C CA . GLY B 1 74 ? 6.891 -13.5 -4.656 1 96.06 74 GLY B CA 1
ATOM 1688 C C . GLY B 1 74 ? 6.766 -13.328 -3.152 1 96.06 74 GLY B C 1
ATOM 1689 O O . GLY B 1 74 ? 7.695 -13.656 -2.408 1 96.06 74 GLY B O 1
ATOM 1690 N N . ALA B 1 75 ? 5.652 -12.727 -2.824 1 93.94 75 ALA B N 1
ATOM 1691 C CA . ALA B 1 75 ? 5.43 -12.5 -1.399 1 93.94 75 ALA B CA 1
ATOM 1692 C C . ALA B 1 75 ? 3.939 -12.414 -1.085 1 93.94 75 ALA B C 1
ATOM 1694 O O . ALA B 1 75 ? 3.143 -12.008 -1.933 1 93.94 75 ALA B O 1
ATOM 1695 N N . MET B 1 76 ? 3.645 -12.961 0.019 1 93.38 76 MET B N 1
ATOM 1696 C CA . MET B 1 76 ? 2.453 -12.562 0.765 1 93.38 76 MET B CA 1
ATOM 1697 C C . MET B 1 76 ? 2.828 -11.727 1.981 1 93.38 76 MET B C 1
ATOM 1699 O O . MET B 1 76 ? 3.24 -10.578 1.844 1 93.38 76 MET B O 1
ATOM 1703 N N . CYS B 1 77 ? 2.83 -12.336 3.119 1 86.19 77 CYS B N 1
ATOM 1704 C CA . CYS B 1 77 ? 3.586 -11.773 4.23 1 86.19 77 CYS B CA 1
ATOM 1705 C C . CYS B 1 77 ? 5.074 -12.062 4.082 1 86.19 77 CYS B C 1
ATOM 1707 O O . CYS B 1 77 ? 5.898 -11.141 4.129 1 86.19 77 CYS B O 1
ATOM 1709 N N . ASN B 1 78 ? 5.414 -13.266 3.848 1 90.25 78 ASN B N 1
ATOM 1710 C CA . ASN B 1 78 ? 6.781 -13.727 3.637 1 90.25 78 ASN B CA 1
ATOM 1711 C C . ASN B 1 78 ? 7.125 -13.797 2.15 1 90.25 78 ASN B C 1
ATOM 1713 O O . ASN B 1 78 ? 6.25 -14.039 1.317 1 90.25 78 ASN B O 1
ATOM 1717 N N . ARG B 1 79 ? 8.359 -13.602 1.916 1 92.69 79 ARG B N 1
ATOM 1718 C CA . ARG B 1 79 ? 8.852 -13.867 0.569 1 92.69 79 ARG B CA 1
ATOM 1719 C C . ARG B 1 79 ? 8.945 -15.359 0.3 1 92.69 79 ARG B C 1
ATOM 1721 O O . ARG B 1 79 ? 9.211 -16.141 1.214 1 92.69 79 ARG B O 1
ATOM 1728 N N . PHE B 1 80 ? 8.68 -15.719 -0.912 1 96.38 80 PHE B N 1
ATOM 1729 C CA . PHE B 1 80 ? 8.844 -17.109 -1.299 1 96.38 80 PHE B CA 1
ATOM 1730 C C . PHE B 1 80 ? 9.57 -17.234 -2.633 1 96.38 80 PHE B C 1
ATOM 1732 O O . PHE B 1 80 ? 9.547 -16.297 -3.439 1 96.38 80 PHE B O 1
ATOM 1739 N N . MET B 1 81 ? 10.258 -18.328 -2.811 1 97.62 81 MET B N 1
ATOM 1740 C CA . MET B 1 81 ? 10.93 -18.594 -4.078 1 97.62 81 MET B CA 1
ATOM 1741 C C . MET B 1 81 ? 11.094 -20.094 -4.305 1 97.62 81 MET B C 1
ATOM 1743 O O . MET B 1 81 ? 11.141 -20.875 -3.346 1 97.62 81 MET B O 1
ATOM 1747 N N . GLY B 1 82 ? 11.141 -20.453 -5.527 1 97.81 82 GLY B N 1
ATOM 1748 C CA . GLY B 1 82 ? 11.336 -21.844 -5.898 1 97.81 82 GLY B CA 1
ATOM 1749 C C . GLY B 1 82 ? 11.25 -22.078 -7.395 1 97.81 82 GLY B C 1
ATOM 1750 O O . GLY B 1 82 ? 11.109 -21.141 -8.172 1 97.81 82 GLY B O 1
ATOM 1751 N N . GLN B 1 83 ? 11.383 -23.375 -7.727 1 98.25 83 GLN B N 1
ATOM 1752 C CA . GLN B 1 83 ? 11.344 -23.766 -9.133 1 98.25 83 GLN B CA 1
ATOM 1753 C C . GLN B 1 83 ? 9.93 -24.156 -9.555 1 98.25 83 GLN B C 1
ATOM 1755 O O . GLN B 1 83 ? 9.344 -25.078 -8.992 1 98.25 83 GLN B O 1
ATOM 1760 N N . GLY B 1 84 ? 9.453 -23.406 -10.555 1 98.12 84 GLY B N 1
ATOM 1761 C CA . GLY B 1 84 ? 8.148 -23.719 -11.109 1 98.12 84 GLY B CA 1
ATOM 1762 C C . GLY B 1 84 ? 8.219 -24.641 -12.32 1 98.12 84 GLY B C 1
ATOM 1763 O O . GLY B 1 84 ? 9.242 -24.703 -12.992 1 98.12 84 GLY B O 1
ATOM 1764 N N . GLU B 1 85 ? 7.102 -25.375 -12.531 1 97.88 85 GLU B N 1
ATOM 1765 C CA . GLU B 1 85 ? 6.855 -26.141 -13.742 1 97.88 85 GLU B CA 1
ATOM 1766 C C . GLU B 1 85 ? 5.438 -25.922 -14.258 1 97.88 85 GLU B C 1
ATOM 1768 O O . GLU B 1 85 ? 4.48 -25.938 -13.484 1 97.88 85 GLU B O 1
ATOM 1773 N N . LEU B 1 86 ? 5.359 -25.609 -15.547 1 97.75 86 LEU B N 1
ATOM 1774 C CA . LEU B 1 86 ? 4.062 -25.453 -16.188 1 97.75 86 LEU B CA 1
ATOM 1775 C C . LEU B 1 86 ? 3.836 -26.562 -17.219 1 97.75 86 LEU B C 1
ATOM 1777 O O . LEU B 1 86 ? 4.574 -26.656 -18.203 1 97.75 86 LEU B O 1
ATOM 1781 N N . LYS B 1 87 ? 2.865 -27.375 -16.969 1 96.25 87 LYS B N 1
ATOM 1782 C CA . LYS B 1 87 ? 2.498 -28.453 -17.875 1 96.25 87 LYS B CA 1
ATOM 1783 C C . LYS B 1 87 ? 0.986 -28.531 -18.078 1 96.25 87 LYS B C 1
ATOM 1785 O O . LYS B 1 87 ? 0.24 -28.688 -17.109 1 96.25 87 LYS B O 1
ATOM 1790 N N . ASP B 1 88 ? 0.536 -28.359 -19.312 1 94.94 88 ASP B N 1
ATOM 1791 C CA . ASP B 1 88 ? -0.875 -28.469 -19.672 1 94.94 88 ASP B CA 1
ATOM 1792 C C . ASP B 1 88 ? -1.731 -27.531 -18.828 1 94.94 88 ASP B C 1
ATOM 1794 O O . ASP B 1 88 ? -2.771 -27.938 -18.297 1 94.94 88 ASP B O 1
ATOM 1798 N N . GLY B 1 89 ? -1.189 -26.391 -18.562 1 96 89 GLY B N 1
ATOM 1799 C CA . GLY B 1 89 ? -1.938 -25.344 -17.875 1 96 89 GLY B CA 1
ATOM 1800 C C . GLY B 1 89 ? -1.882 -25.469 -16.359 1 96 89 GLY B C 1
ATOM 1801 O O . GLY B 1 89 ? -2.516 -24.688 -15.648 1 96 89 GLY B O 1
ATOM 1802 N N . ILE B 1 90 ? -1.104 -26.5 -15.883 1 98 90 ILE B N 1
ATOM 1803 C CA . ILE B 1 90 ? -0.967 -26.703 -14.445 1 98 90 ILE B CA 1
ATOM 1804 C C . ILE B 1 90 ? 0.398 -26.203 -13.984 1 98 90 ILE B C 1
ATOM 1806 O O . ILE B 1 90 ? 1.433 -26.609 -14.516 1 98 90 ILE B O 1
ATOM 1810 N N . LEU B 1 91 ? 0.399 -25.312 -13 1 98.44 91 LEU B N 1
ATOM 1811 C CA . LEU B 1 91 ? 1.615 -24.781 -12.398 1 98.44 91 LEU B CA 1
ATOM 1812 C C . LEU B 1 91 ? 1.907 -25.484 -11.07 1 98.44 91 LEU B C 1
ATOM 1814 O O . LEU B 1 91 ? 1.025 -25.594 -10.211 1 98.44 91 LEU B O 1
ATOM 1818 N N . THR B 1 92 ? 3.102 -26 -10.938 1 98.44 92 THR B N 1
ATOM 1819 C CA . THR B 1 92 ? 3.559 -26.609 -9.695 1 98.44 92 THR B CA 1
ATOM 1820 C C . THR B 1 92 ? 4.891 -26.016 -9.258 1 98.44 92 THR B C 1
ATOM 1822 O O . THR B 1 92 ? 5.656 -25.516 -10.086 1 98.44 92 THR B O 1
ATOM 1825 N N . ALA B 1 93 ? 5.109 -25.984 -7.977 1 98 93 ALA B N 1
ATOM 1826 C CA . ALA B 1 93 ? 6.395 -25.734 -7.336 1 98 93 ALA B CA 1
ATOM 1827 C C . ALA B 1 93 ? 6.547 -26.547 -6.059 1 98 93 ALA B C 1
ATOM 1829 O O . ALA B 1 93 ? 6.039 -26.172 -5.004 1 98 93 ALA B O 1
ATOM 1830 N N . LYS B 1 94 ? 7.176 -27.672 -5.977 1 93.19 94 LYS B N 1
ATOM 1831 C CA . LYS B 1 94 ? 7.176 -28.672 -4.898 1 93.19 94 LYS B CA 1
ATOM 1832 C C . LYS B 1 94 ? 8.141 -28.266 -3.787 1 93.19 94 LYS B C 1
ATOM 1834 O O . LYS B 1 94 ? 8.008 -28.719 -2.648 1 93.19 94 LYS B O 1
ATOM 1839 N N . GLY B 1 95 ? 8.844 -27.281 -3.816 1 89.56 95 GLY B N 1
ATOM 1840 C CA . GLY B 1 95 ? 9.812 -26.922 -2.795 1 89.56 95 GLY B CA 1
ATOM 1841 C C . GLY B 1 95 ? 10 -25.422 -2.67 1 89.56 95 GLY B C 1
ATOM 1842 O O . GLY B 1 95 ? 11.133 -24.922 -2.719 1 89.56 95 GLY B O 1
ATOM 1843 N N . LEU B 1 96 ? 8.906 -24.75 -2.373 1 95.25 96 LEU B N 1
ATOM 1844 C CA . LEU B 1 96 ? 9.039 -23.312 -2.199 1 95.25 96 LEU B CA 1
ATOM 1845 C C . LEU B 1 96 ? 9.719 -22.984 -0.871 1 95.25 96 LEU B C 1
ATOM 1847 O O . LEU B 1 96 ? 9.352 -23.547 0.168 1 95.25 96 LEU B O 1
ATOM 1851 N N . ALA B 1 97 ? 10.773 -22.281 -0.936 1 97.12 97 ALA B N 1
ATOM 1852 C CA . ALA B 1 97 ? 11.398 -21.703 0.253 1 97.12 97 ALA B CA 1
ATOM 1853 C C . ALA B 1 97 ? 10.711 -20.391 0.653 1 97.12 97 ALA B C 1
ATOM 1855 O O . ALA B 1 97 ? 10.164 -19.688 -0.198 1 97.12 97 ALA B O 1
ATOM 1856 N N . SER B 1 98 ? 10.68 -20.125 1.899 1 95.19 98 SER B N 1
ATOM 1857 C CA . SER B 1 98 ? 10.031 -18.906 2.373 1 95.19 98 SER B CA 1
ATOM 1858 C C . SER B 1 98 ? 10.75 -18.328 3.586 1 95.19 98 SER B C 1
ATOM 1860 O O . SER B 1 98 ? 11.328 -19.078 4.383 1 95.19 98 SER B O 1
ATOM 1862 N N . THR B 1 99 ? 10.75 -17.047 3.699 1 90.19 99 THR B N 1
ATOM 1863 C CA . THR B 1 99 ? 11.203 -16.422 4.934 1 90.19 99 THR B CA 1
ATOM 1864 C C . THR B 1 99 ? 10.219 -16.688 6.07 1 90.19 99 THR B C 1
ATOM 1866 O O . THR B 1 99 ? 9.164 -17.297 5.859 1 90.19 99 THR B O 1
ATOM 1869 N N . ARG B 1 100 ? 10.602 -16.375 7.219 1 88.75 100 ARG B N 1
ATOM 1870 C CA . ARG B 1 100 ? 9.758 -16.641 8.383 1 88.75 100 ARG B CA 1
ATOM 1871 C C . ARG B 1 100 ? 9.516 -15.367 9.188 1 88.75 100 ARG B C 1
ATOM 1873 O O . ARG B 1 100 ? 10.25 -15.078 10.133 1 88.75 100 ARG B O 1
ATOM 1880 N N . MET B 1 101 ? 8.602 -14.648 8.758 1 80.88 101 MET B N 1
ATOM 1881 C CA . MET B 1 101 ? 8.195 -13.461 9.5 1 80.88 101 MET B CA 1
ATOM 1882 C C . MET B 1 101 ? 6.727 -13.539 9.906 1 80.88 101 MET B C 1
ATOM 1884 O O . MET B 1 101 ? 5.934 -14.211 9.242 1 80.88 101 MET B O 1
ATOM 1888 N N . LEU B 1 102 ? 6.449 -12.93 11.078 1 78.88 102 LEU B N 1
ATOM 1889 C CA . LEU B 1 102 ? 5.059 -12.766 11.492 1 78.88 102 LEU B CA 1
ATOM 1890 C C . LEU B 1 102 ? 4.555 -11.367 11.164 1 78.88 102 LEU B C 1
ATOM 1892 O O . LEU B 1 102 ? 5.059 -10.375 11.703 1 78.88 102 LEU B O 1
ATOM 1896 N N . CYS B 1 103 ? 3.584 -11.344 10.266 1 74.06 103 CYS B N 1
ATOM 1897 C CA . CYS B 1 103 ? 3.033 -10.047 9.875 1 74.06 103 CYS B CA 1
ATOM 1898 C C . CYS B 1 103 ? 1.871 -9.656 10.781 1 74.06 103 CYS B C 1
ATOM 1900 O O . CYS B 1 103 ? 1.188 -10.523 11.328 1 74.06 103 CYS B O 1
ATOM 1902 N N . ALA B 1 104 ? 1.639 -8.398 10.867 1 70.88 104 ALA B N 1
ATOM 1903 C CA . ALA B 1 104 ? 0.513 -7.891 11.641 1 70.88 104 ALA B CA 1
ATOM 1904 C C . ALA B 1 104 ? -0.817 -8.305 11.016 1 70.88 104 ALA B C 1
ATOM 1906 O O . ALA B 1 104 ? -1.81 -8.492 11.719 1 70.88 104 ALA B O 1
ATOM 1907 N N . ASP B 1 105 ? -0.813 -8.398 9.742 1 75.19 105 ASP B N 1
ATOM 1908 C CA . ASP B 1 105 ? -2.014 -8.789 9.008 1 75.19 105 ASP B CA 1
ATOM 1909 C C . ASP B 1 105 ? -2.178 -10.312 9 1 75.19 105 ASP B C 1
ATOM 1911 O O . ASP B 1 105 ? -1.471 -11.016 8.281 1 75.19 105 ASP B O 1
ATOM 1915 N N . GLU B 1 106 ? -3.1 -10.742 9.75 1 82.75 106 GLU B N 1
ATOM 1916 C CA . GLU B 1 106 ? -3.322 -12.172 9.898 1 82.75 106 GLU B CA 1
ATOM 1917 C C . GLU B 1 106 ? -3.66 -12.828 8.562 1 82.75 106 GLU B C 1
ATOM 1919 O O . GLU B 1 106 ? -3.299 -13.977 8.32 1 82.75 106 GLU B O 1
ATOM 1924 N N . GLN B 1 107 ? -4.328 -12.102 7.707 1 87.25 107 GLN B N 1
ATOM 1925 C CA . GLN B 1 107 ? -4.695 -12.625 6.395 1 87.25 107 GLN B CA 1
ATOM 1926 C C . GLN B 1 107 ? -3.457 -12.938 5.562 1 87.25 107 GLN B C 1
ATOM 1928 O O . GLN B 1 107 ? -3.398 -13.977 4.898 1 87.25 107 GLN B O 1
ATOM 1933 N N . LEU B 1 108 ? -2.502 -12.055 5.621 1 89.19 108 LEU B N 1
ATOM 1934 C CA . LEU B 1 108 ? -1.257 -12.281 4.898 1 89.19 108 LEU B CA 1
ATOM 1935 C C . LEU B 1 108 ? -0.53 -13.508 5.449 1 89.19 108 LEU B C 1
ATOM 1937 O O . LEU B 1 108 ? 0.067 -14.273 4.688 1 89.19 108 LEU B O 1
ATOM 1941 N N . ASN B 1 109 ? -0.576 -13.695 6.746 1 89.06 109 ASN B N 1
ATOM 1942 C CA . ASN B 1 109 ? 0.016 -14.883 7.355 1 89.06 109 ASN B CA 1
ATOM 1943 C C . ASN B 1 109 ? -0.647 -16.156 6.852 1 89.06 109 ASN B C 1
ATOM 1945 O O . ASN B 1 109 ? 0.036 -17.141 6.539 1 89.06 109 ASN B O 1
ATOM 1949 N N . GLN B 1 110 ? -1.911 -16.156 6.766 1 94.38 110 GLN B N 1
ATOM 1950 C CA . GLN B 1 110 ? -2.658 -17.297 6.266 1 94.38 110 GLN B CA 1
ATOM 1951 C C . GLN B 1 110 ? -2.33 -17.578 4.805 1 94.38 110 GLN B C 1
ATOM 1953 O O . GLN B 1 110 ? -2.232 -18.734 4.391 1 94.38 110 GLN B O 1
ATOM 1958 N N . TRP B 1 111 ? -2.154 -16.516 4.059 1 96.19 111 TRP B N 1
ATOM 1959 C CA . TRP B 1 111 ? -1.904 -16.672 2.627 1 96.19 111 TRP B CA 1
ATOM 1960 C C . TRP B 1 111 ? -0.494 -17.188 2.375 1 96.19 111 TRP B C 1
ATOM 1962 O O . TRP B 1 111 ? -0.217 -17.766 1.315 1 96.19 111 TRP B O 1
ATOM 1972 N N . ASP B 1 112 ? 0.381 -17 3.336 1 94.94 112 ASP B N 1
ATOM 1973 C CA . ASP B 1 112 ? 1.699 -17.625 3.246 1 94.94 112 ASP B CA 1
ATOM 1974 C C . ASP B 1 112 ? 1.586 -19.141 3.146 1 94.94 112 ASP B C 1
ATOM 1976 O O . ASP B 1 112 ? 2.219 -19.766 2.289 1 94.94 112 ASP B O 1
ATOM 1980 N N . ALA B 1 113 ? 0.776 -19.688 4.039 1 95.88 113 ALA B N 1
ATOM 1981 C CA . ALA B 1 113 ? 0.592 -21.141 4.012 1 95.88 113 ALA B CA 1
ATOM 1982 C C . ALA B 1 113 ? -0.147 -21.578 2.752 1 95.88 113 ALA B C 1
ATOM 1984 O O . ALA B 1 113 ? 0.209 -22.578 2.133 1 95.88 113 ALA B O 1
ATOM 1985 N N . LEU B 1 114 ? -1.108 -20.859 2.375 1 97.44 114 LEU B N 1
ATOM 1986 C CA . LEU B 1 114 ? -1.978 -21.172 1.248 1 97.44 114 LEU B CA 1
ATOM 1987 C C . LEU B 1 114 ? -1.182 -21.234 -0.051 1 97.44 114 LEU B C 1
ATOM 1989 O O . LEU B 1 114 ? -1.333 -22.188 -0.831 1 97.44 114 LEU B O 1
ATOM 1993 N N . ILE B 1 115 ? -0.333 -20.219 -0.317 1 97.5 115 ILE B N 1
ATOM 1994 C CA . ILE B 1 115 ? 0.398 -20.156 -1.578 1 97.5 115 ILE B CA 1
ATOM 1995 C C . ILE B 1 115 ? 1.346 -21.359 -1.683 1 97.5 115 ILE B C 1
ATOM 1997 O O . ILE B 1 115 ? 1.515 -21.922 -2.762 1 97.5 115 ILE B O 1
ATOM 2001 N N . GLY B 1 116 ? 1.972 -21.688 -0.546 1 96.94 116 GLY B N 1
ATOM 2002 C CA . GLY B 1 116 ? 2.807 -22.891 -0.536 1 96.94 116 GLY B CA 1
ATOM 2003 C C . GLY B 1 116 ? 2.037 -24.156 -0.848 1 96.94 116 GLY B C 1
ATOM 2004 O O . GLY B 1 116 ? 2.482 -24.969 -1.655 1 96.94 116 GLY B O 1
ATOM 2005 N N . ASP B 1 117 ? 0.909 -24.312 -0.268 1 96.88 117 ASP B N 1
ATOM 2006 C CA . ASP B 1 117 ? 0.092 -25.516 -0.417 1 96.88 117 ASP B CA 1
ATOM 2007 C C . ASP B 1 117 ? -0.394 -25.672 -1.855 1 96.88 117 ASP B C 1
ATOM 2009 O O . ASP B 1 117 ? -0.279 -26.75 -2.441 1 96.88 117 ASP B O 1
ATOM 2013 N N . ILE B 1 118 ? -0.915 -24.578 -2.406 1 97.06 118 ILE B N 1
ATOM 2014 C CA . ILE B 1 118 ? -1.559 -24.719 -3.707 1 97.06 118 ILE B CA 1
ATOM 2015 C C . ILE B 1 118 ? -0.5 -24.938 -4.785 1 97.06 118 ILE B C 1
ATOM 2017 O O . ILE B 1 118 ? -0.729 -25.688 -5.746 1 97.06 118 ILE B O 1
ATOM 2021 N N . LEU B 1 119 ? 0.667 -24.359 -4.699 1 98 119 LEU B N 1
ATOM 2022 C CA . LEU B 1 119 ? 1.712 -24.547 -5.699 1 98 119 LEU B CA 1
ATOM 2023 C C . LEU B 1 119 ? 2.359 -25.922 -5.547 1 98 119 LEU B C 1
ATOM 2025 O O . LEU B 1 119 ? 2.799 -26.516 -6.531 1 98 119 LEU B O 1
ATOM 2029 N N . HIS B 1 120 ? 2.4 -26.391 -4.297 1 97.56 120 HIS B N 1
ATOM 2030 C CA . HIS B 1 120 ? 2.904 -27.75 -4.078 1 97.56 120 HIS B CA 1
ATOM 2031 C C . HIS B 1 120 ? 2.014 -28.781 -4.758 1 97.56 120 HIS B C 1
ATOM 2033 O O . HIS B 1 120 ? 2.512 -29.688 -5.422 1 97.56 120 HIS B O 1
ATOM 2039 N N . SER B 1 121 ? 0.693 -28.641 -4.613 1 97.12 121 SER B N 1
ATOM 2040 C CA . SER B 1 121 ? -0.276 -29.594 -5.152 1 97.12 121 SER B CA 1
ATOM 2041 C C . SER B 1 121 ? -0.503 -29.359 -6.645 1 97.12 121 SER B C 1
ATOM 2043 O O . SER B 1 121 ? -0.826 -30.297 -7.379 1 97.12 121 SER B O 1
ATOM 2045 N N . GLY B 1 122 ? -0.363 -28.125 -7.055 1 98 122 GLY B N 1
ATOM 2046 C CA . GLY B 1 122 ? -0.625 -27.734 -8.43 1 98 122 GLY B CA 1
ATOM 2047 C C . GLY B 1 122 ? -1.9 -26.938 -8.594 1 98 122 GLY B C 1
ATOM 2048 O O . GLY B 1 122 ? -2.922 -27.25 -7.98 1 98 122 GLY B O 1
ATOM 2049 N N . VAL B 1 123 ? -1.826 -25.891 -9.422 1 98.06 123 VAL B N 1
ATOM 2050 C CA . VAL B 1 123 ? -2.973 -25.031 -9.688 1 98.06 123 VAL B CA 1
ATOM 2051 C C . VAL B 1 123 ? -3.143 -24.844 -11.188 1 98.06 123 VAL B C 1
ATOM 2053 O O . VAL B 1 123 ? -2.156 -24.797 -11.93 1 98.06 123 VAL B O 1
ATOM 2056 N N . LYS B 1 124 ? -4.402 -24.812 -11.602 1 98.38 124 LYS B N 1
ATOM 2057 C CA . LYS B 1 124 ? -4.691 -24.406 -12.977 1 98.38 124 LYS B CA 1
ATOM 2058 C C . LYS B 1 124 ? -4.402 -22.922 -13.188 1 98.38 124 LYS B C 1
ATOM 2060 O O . LYS B 1 124 ? -4.758 -22.094 -12.352 1 98.38 124 LYS B O 1
ATOM 2065 N N . VAL B 1 125 ? -3.768 -22.609 -14.367 1 98.31 125 VAL B N 1
ATOM 2066 C CA . VAL B 1 125 ? -3.373 -21.234 -14.641 1 98.31 125 VAL B CA 1
ATOM 2067 C C . VAL B 1 125 ? -4.043 -20.75 -15.922 1 98.31 125 VAL B C 1
ATOM 2069 O O . VAL B 1 125 ? -4.039 -21.469 -16.938 1 98.31 125 VAL B O 1
ATOM 2072 N N . THR B 1 126 ? -4.668 -19.578 -15.852 1 97.44 126 THR B N 1
ATOM 2073 C CA . THR B 1 126 ? -5.121 -18.859 -17.047 1 97.44 126 THR B CA 1
ATOM 2074 C C . THR B 1 126 ? -4.609 -17.422 -17.031 1 97.44 126 THR B C 1
ATOM 2076 O O . THR B 1 126 ? -4.336 -16.859 -15.977 1 97.44 126 THR B O 1
ATOM 2079 N N . LEU B 1 127 ? -4.375 -16.922 -18.219 1 97.38 127 LEU B N 1
ATOM 2080 C CA . LEU B 1 127 ? -3.943 -15.547 -18.406 1 97.38 127 LEU B CA 1
ATOM 2081 C C . LEU B 1 127 ? -4.77 -14.852 -19.484 1 97.38 127 LEU B C 1
ATOM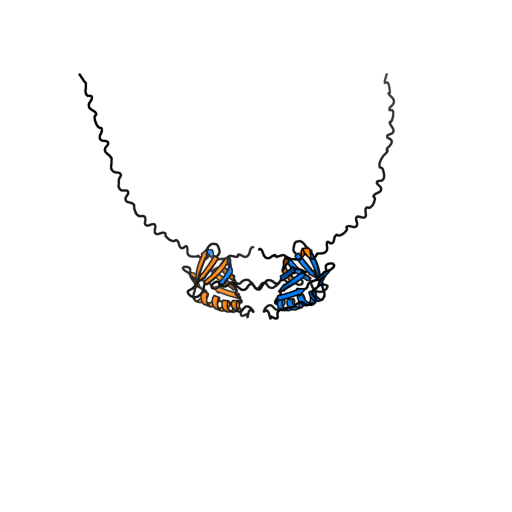 2083 O O . LEU B 1 127 ? -4.773 -15.289 -20.641 1 97.38 127 LEU B O 1
ATOM 2087 N N . ASN B 1 128 ? -5.52 -13.875 -19.016 1 95.44 128 ASN B N 1
ATOM 2088 C CA . ASN B 1 128 ? -6.363 -13.109 -19.922 1 95.44 128 ASN B CA 1
ATOM 2089 C C . ASN B 1 128 ? -6.199 -11.609 -19.719 1 95.44 128 ASN B C 1
ATOM 2091 O O . ASN B 1 128 ? -6.5 -11.094 -18.641 1 95.44 128 ASN B O 1
ATOM 2095 N N . LYS B 1 129 ? -5.684 -10.906 -20.734 1 94 129 LYS B N 1
ATOM 2096 C CA . LYS B 1 129 ? -5.508 -9.453 -20.688 1 94 129 LYS B CA 1
ATOM 2097 C C . LYS B 1 129 ? -4.742 -9.039 -19.422 1 94 129 LYS B C 1
ATOM 2099 O O . LYS B 1 129 ? -5.164 -8.133 -18.703 1 94 129 LYS B O 1
ATOM 2104 N N . GLY B 1 130 ? -3.766 -9.789 -19.047 1 95.06 130 GLY B N 1
ATOM 2105 C CA . GLY B 1 130 ? -2.875 -9.453 -17.938 1 95.06 130 GLY B CA 1
ATOM 2106 C C . GLY B 1 130 ? -3.365 -9.969 -16.609 1 95.06 130 GLY B C 1
ATOM 2107 O O . GLY B 1 130 ? -2.672 -9.836 -15.594 1 95.06 130 GLY B O 1
ATOM 2108 N N . GLN B 1 131 ? -4.555 -10.539 -16.594 1 96.94 131 GLN B N 1
ATOM 2109 C CA . GLN B 1 131 ? -5.055 -11.125 -15.359 1 96.94 131 GLN B CA 1
ATOM 2110 C C . GLN B 1 131 ? -4.668 -12.594 -15.25 1 96.94 131 GLN B C 1
ATOM 2112 O O . GLN B 1 131 ? -5.113 -13.422 -16.047 1 96.94 131 GLN B O 1
ATOM 2117 N N . LEU B 1 132 ? -3.871 -12.891 -14.297 1 98 132 LEU B N 1
ATOM 2118 C CA . LEU B 1 132 ? -3.459 -14.25 -13.977 1 98 132 LEU B CA 1
ATOM 2119 C C . LEU B 1 132 ? -4.383 -14.867 -12.93 1 98 132 LEU B C 1
ATOM 2121 O O . LEU B 1 132 ? -4.535 -14.32 -11.836 1 98 132 LEU B O 1
ATOM 2125 N N . THR B 1 133 ? -5.016 -15.922 -13.281 1 98.69 133 THR B N 1
ATOM 2126 C CA . THR B 1 133 ? -5.836 -16.656 -12.328 1 98.69 133 THR B CA 1
ATOM 2127 C C . THR B 1 133 ? -5.219 -18.031 -12.023 1 98.69 133 THR B C 1
ATOM 2129 O O . THR B 1 133 ? -4.879 -18.781 -12.938 1 98.69 133 THR B O 1
ATOM 2132 N N . MET B 1 134 ? -5.004 -18.297 -10.789 1 98.5 134 MET B N 1
ATOM 2133 C CA . MET B 1 134 ? -4.547 -19.578 -10.273 1 98.5 134 MET B CA 1
ATOM 2134 C C . MET B 1 134 ? -5.625 -20.25 -9.422 1 98.5 134 MET B C 1
ATOM 2136 O O . MET B 1 134 ? -6.035 -19.703 -8.398 1 98.5 134 MET B O 1
ATOM 2140 N N . SER B 1 135 ? -6.07 -21.406 -9.891 1 98.38 135 SER B N 1
ATOM 2141 C CA . SER B 1 135 ? -7.215 -21.969 -9.172 1 98.38 135 SER B CA 1
ATOM 2142 C C . SER B 1 135 ? -7.086 -23.484 -9.023 1 98.38 135 SER B C 1
ATOM 2144 O O . SER B 1 135 ? -6.516 -24.156 -9.883 1 98.38 135 SER B O 1
ATOM 2146 N N . ASN B 1 136 ? -7.473 -23.969 -7.879 1 97.56 136 ASN B N 1
ATOM 2147 C CA . ASN B 1 136 ? -7.781 -25.391 -7.676 1 97.56 136 ASN B CA 1
ATOM 2148 C C . ASN B 1 136 ? -9.188 -25.578 -7.117 1 97.56 136 ASN B C 1
ATOM 2150 O O . ASN B 1 136 ? -10.047 -24.703 -7.27 1 97.56 136 ASN B O 1
ATOM 2154 N N . SER B 1 137 ? -9.516 -26.719 -6.59 1 96.81 137 SER B N 1
ATOM 2155 C CA . SER B 1 137 ? -10.875 -27.031 -6.152 1 96.81 137 SER B CA 1
ATOM 2156 C C . SER B 1 137 ? -11.258 -26.219 -4.922 1 96.81 137 SER B C 1
ATOM 2158 O O . SER B 1 137 ? -12.445 -26.047 -4.625 1 96.81 137 SER B O 1
ATOM 2160 N N . THR B 1 138 ? -10.32 -25.656 -4.27 1 97.19 138 THR B N 1
ATOM 2161 C CA . THR B 1 138 ? -10.562 -25.047 -2.971 1 97.19 138 THR B CA 1
ATOM 2162 C C . THR B 1 138 ? -10.359 -23.531 -3.037 1 97.19 138 THR B C 1
ATOM 2164 O O . THR B 1 138 ? -11.062 -22.781 -2.365 1 97.19 138 THR B O 1
ATOM 2167 N N . HIS B 1 139 ? -9.383 -23.125 -3.836 1 98.25 139 HIS B N 1
ATOM 2168 C CA . HIS B 1 139 ? -8.992 -21.719 -3.795 1 98.25 139 HIS B CA 1
ATOM 2169 C C . HIS B 1 139 ? -8.852 -21.141 -5.199 1 98.25 139 HIS B C 1
ATOM 2171 O O . HIS B 1 139 ? -8.586 -21.875 -6.152 1 98.25 139 HIS B O 1
ATOM 2177 N N . THR B 1 140 ? -9.102 -19.844 -5.312 1 98.62 140 THR B N 1
ATOM 2178 C CA . THR B 1 140 ? -8.805 -19.047 -6.5 1 98.62 140 THR B CA 1
ATOM 2179 C C . THR B 1 140 ? -8 -17.812 -6.141 1 98.62 140 THR B C 1
ATOM 2181 O O . THR B 1 140 ? -8.422 -17.016 -5.297 1 98.62 140 THR B O 1
ATOM 2184 N N . LEU B 1 141 ? -6.836 -17.656 -6.703 1 98.62 141 LEU B N 1
ATOM 2185 C CA . LEU B 1 141 ? -6.027 -16.438 -6.602 1 98.62 141 LEU B CA 1
ATOM 2186 C C . LEU B 1 141 ? -6.051 -15.664 -7.91 1 98.62 141 LEU B C 1
ATOM 2188 O O . LEU B 1 141 ? -5.848 -16.234 -8.984 1 98.62 141 LEU B O 1
ATOM 2192 N N . VAL B 1 142 ? -6.348 -14.391 -7.816 1 98.56 142 VAL B N 1
ATOM 2193 C CA . VAL B 1 142 ? -6.348 -13.508 -8.984 1 98.56 142 VAL B CA 1
ATOM 2194 C C . VAL B 1 142 ? -5.238 -12.469 -8.844 1 98.56 142 VAL B C 1
ATOM 2196 O O . VAL B 1 142 ? -5.145 -11.789 -7.812 1 98.56 142 VAL B O 1
ATOM 2199 N N . TYR B 1 143 ? -4.387 -12.422 -9.844 1 98.06 143 TYR B N 1
ATOM 2200 C CA . TYR B 1 143 ? -3.316 -11.43 -9.922 1 98.06 143 TYR B CA 1
ATOM 2201 C C . TYR B 1 143 ? -3.479 -10.555 -11.156 1 98.06 143 TYR B C 1
ATOM 2203 O O . TYR B 1 143 ? -4.102 -10.961 -12.141 1 98.06 143 TYR B O 1
ATOM 2211 N N . GLN B 1 144 ? -2.924 -9.375 -11.125 1 96.25 144 GLN B N 1
ATOM 2212 C CA . GLN B 1 144 ? -2.85 -8.469 -12.273 1 96.25 144 GLN B CA 1
ATOM 2213 C C . GLN B 1 144 ? -1.401 -8.172 -12.641 1 96.25 144 GLN B C 1
ATOM 2215 O O . GLN B 1 144 ? -0.582 -7.859 -11.773 1 96.25 144 GLN B O 1
ATOM 2220 N N . GLN B 1 145 ? -1.155 -8.367 -13.938 1 94.94 145 GLN B N 1
ATOM 2221 C CA . GLN B 1 145 ? 0.187 -8.094 -14.43 1 94.94 145 GLN B CA 1
ATOM 2222 C C . GLN B 1 145 ? 0.578 -6.637 -14.18 1 94.94 145 GLN B C 1
ATOM 2224 O O . GLN B 1 145 ? -0.174 -5.719 -14.516 1 94.94 145 GLN B O 1
ATOM 2229 N N . LYS B 1 146 ? 1.604 -6.5 -13.469 1 89 146 LYS B N 1
ATOM 2230 C CA . LYS B 1 146 ? 2.205 -5.195 -13.188 1 89 146 LYS B CA 1
ATOM 2231 C C . LYS B 1 146 ? 3.727 -5.266 -13.266 1 89 146 LYS B C 1
ATOM 2233 O O . LYS B 1 146 ? 4.402 -5.406 -12.242 1 89 146 LYS B O 1
ATOM 2238 N N . ASP B 1 147 ? 4.223 -5.035 -14.477 1 85.69 147 ASP B N 1
ATOM 2239 C CA . ASP B 1 147 ? 5.664 -5.156 -14.68 1 85.69 147 ASP B CA 1
ATOM 2240 C C . ASP B 1 147 ? 6.406 -3.961 -14.078 1 85.69 147 ASP B C 1
ATOM 2242 O O . ASP B 1 147 ? 5.859 -2.857 -14.008 1 85.69 147 ASP B O 1
ATOM 2246 N N . TRP B 1 148 ? 7.531 -4.238 -13.539 1 68.19 148 TRP B N 1
ATOM 2247 C CA . TRP B 1 148 ? 8.359 -3.156 -13.016 1 68.19 148 TRP B CA 1
ATOM 2248 C C . TRP B 1 148 ? 8.758 -2.189 -14.125 1 68.19 148 TRP B C 1
ATOM 2250 O O . TRP B 1 148 ? 9.102 -2.613 -15.234 1 68.19 148 TRP B O 1
ATOM 2260 N N . VAL B 1 149 ? 8.148 -1.009 -14.188 1 57.34 149 VAL B N 1
ATOM 2261 C CA . VAL B 1 149 ? 8.492 -0.03 -15.211 1 57.34 149 VAL B CA 1
ATOM 2262 C C . VAL B 1 149 ? 10.008 0.176 -15.242 1 57.34 149 VAL B C 1
ATOM 2264 O O . VAL B 1 149 ? 10.633 0.387 -14.203 1 57.34 149 VAL B O 1
ATOM 2267 N N . ASN B 1 150 ? 10.859 -0.39 -16.094 1 41.41 150 ASN B N 1
ATOM 2268 C CA . ASN B 1 150 ? 12.242 -0.002 -16.328 1 41.41 150 ASN B CA 1
ATOM 2269 C C . ASN B 1 150 ? 12.375 1.502 -16.547 1 41.41 150 ASN B C 1
ATOM 2271 O O . ASN B 1 150 ? 11.508 2.117 -17.172 1 41.41 150 ASN B O 1
#

Radius of gyration: 39.48 Å; Cα contacts (8 Å, |Δi|>4): 503; chains: 2; bounding box: 99×112×115 Å

Sequence (300 aa):
MRKFVPVAIIGVLLAGCSGMNQSGNNMNPVTNSSHVTESDLLHHNFVLVSVDGKPPVKTPEPNIEFGENMHISGAMCNRFMGQGELKDGILTAKGLASTRMLCADEQLNQWDALIGDILHSGVKVTLNKGQLTMSNSTHTLVYQQKDWVNMRKFVPVAIIGVLLAGCSGMNQSGNNMNPVTNSSHVTESDLLHHNFVLVSVDGKPPVKTPEPNIEFGENMHISGAMCNRFMGQGELKDGILTAKGLASTRMLCADEQLNQWDALIGDILHSGVKVTLNKGQLTMSNSTHTLVYQQKDWVN